Protein AF-A0AAV1Z9W4-F1 (afdb_monomer)

Foldseek 3Di:
DVVVVVVVVVVVVVVVVVVVCVVVVLVVQWFWKDWPDFWDQEAEEALQAWDKTATAIQTVVGWDKWKAFPVRHTDDDDPQAWDQDPRNITTGHRDALLPDDCSRQQGWMWMWTDDPVGIDIGHIHGGHYPHLVVCCVPPLVVDPDPVVSVVVSCVRNVHADDPVRLVVVLLPLADDPPDALLNSLVVNLVSQVNHPDDDQQVRSLCSSLVRHPPVVVSCQQVVDPDRHSVVSNVSSVVVRVVVVVVVVVVVPDDDPDD

InterPro domains:
  IPR003598 Immunoglobulin subtype 2 [SM00408] (48-118)
  IPR007110 Immunoglobulin-like domain [PS50835] (33-126)
  IPR013783 Immunoglobulin-like fold [G3DSA:2.60.40.10] (30-130)
  IPR036179 Immunoglobulin-like domain superfamily [SSF48726] (33-128)

pLDDT: mean 85.65, std 13.23, range [35.06, 98.06]

Solvent-accessible surface area (backbone atoms only — not comparable to full-atom values): 14588 Å² total; per-residue (Å²): 122,70,72,61,56,53,52,52,52,54,50,51,52,52,50,49,51,52,50,51,50,52,53,55,60,57,61,76,61,59,35,52,41,42,74,76,37,71,58,64,56,65,44,75,36,42,31,83,70,22,50,70,47,54,33,39,51,46,34,33,59,70,34,49,62,47,49,26,38,80,85,72,46,70,66,74,71,40,90,77,46,34,39,75,45,98,75,34,22,45,33,34,44,44,52,57,65,80,70,66,40,56,91,72,42,52,37,45,34,29,49,34,30,35,36,94,73,35,72,44,71,52,69,64,23,42,35,35,55,39,50,69,63,47,42,37,73,73,54,47,69,75,47,91,46,70,66,63,34,49,52,50,52,49,64,62,64,52,77,71,42,50,69,68,59,43,53,51,52,55,72,69,64,50,71,52,99,88,57,50,56,43,62,39,50,55,57,48,50,64,51,57,77,45,43,81,57,91,71,54,58,66,58,49,51,48,57,57,46,70,51,38,80,55,60,76,57,31,51,68,54,67,76,49,93,63,75,47,70,66,58,47,40,58,52,28,47,56,50,46,52,52,53,50,54,54,53,53,52,64,72,71,53,80,79,81,86,124

Sequence (258 aa):
MYRLVFKSKKFLVQQMYRLVFKAFSHDMLLRGPKFTLEPPPKVQFSNSSGTAIPCAADGRPTPVITWMKNEGQVIQDILGLRHVRHDGSLVFSPFSPDEYRADIHATTYRCIATNSVGAIASRDVNVRARSAQNWQLTTGKNFNDWITWKNALASRFKRRITMQEFLVHQSERKLRHKETLVDYIYAKDALLEKAPFTIPQPDRISMIIGDITEEKWQIALATQNTNTVEELIDRATALDAIRSAKQEHKKHSPKSQN

Mean predicted aligned error: 14.35 Å

Organism: NCBI:txid280406

Radius of gyration: 34.58 Å; Cα contacts (8 Å, |Δi|>4): 340; chains: 1; bounding box: 78×38×115 Å

Secondary structure (DSSP, 8-state):
-HHHHHHHHHHHHHHHHHHHHHHHHHHTT-EEEEEEEPPPSEEEEBTTTBEEE--EEEEESPPEEEEEETTSPBPPPBTTTEEE-TTS-EEE----GGG--HHHHEEEEEEEEE-SS-EEEPPPEEEEE-HHHHHHHHTGGG--SHHHHHHHHHHHH--PPPHHHHHHHHHH-PPPTT--HHHHHHHHHHHHTT-SSPPPHHHHHHHHHHT---HHHHHHHHTS---SHHHHHHHHHHHHHHHHHHHHHHHHS-----

Structure (mmCIF, N/CA/C/O backbone):
data_AF-A0AAV1Z9W4-F1
#
_entry.id   AF-A0AAV1Z9W4-F1
#
loop_
_atom_site.group_PDB
_atom_site.id
_atom_site.type_symbol
_atom_site.label_atom_id
_atom_site.label_alt_id
_atom_site.label_comp_id
_atom_site.label_asym_id
_atom_site.label_entity_id
_atom_site.label_seq_id
_atom_site.pdbx_PDB_ins_code
_atom_site.Cartn_x
_atom_site.Cartn_y
_atom_site.Cartn_z
_atom_site.occupancy
_atom_site.B_iso_or_equiv
_atom_site.auth_seq_id
_atom_site.auth_comp_id
_atom_site.auth_asym_id
_atom_site.auth_atom_id
_atom_site.pdbx_PDB_model_num
ATOM 1 N N . MET A 1 1 ? 7.294 2.056 -83.837 1.00 49.09 1 MET A N 1
ATOM 2 C CA . MET A 1 1 ? 6.612 1.854 -82.533 1.00 49.09 1 MET A CA 1
ATOM 3 C C . MET A 1 1 ? 7.349 0.923 -81.553 1.00 49.09 1 MET A C 1
ATOM 5 O O . MET A 1 1 ? 7.274 1.166 -80.358 1.00 49.09 1 MET A O 1
ATOM 9 N N . TYR A 1 2 ? 8.140 -0.068 -81.989 1.00 35.06 2 TYR A N 1
ATOM 10 C CA . TYR A 1 2 ? 8.791 -1.045 -81.087 1.00 35.06 2 TYR A CA 1
ATOM 11 C C . TYR A 1 2 ? 9.909 -0.506 -80.157 1.00 35.06 2 TYR A C 1
ATOM 13 O O . TYR A 1 2 ? 10.093 -1.014 -79.052 1.00 35.06 2 TYR A O 1
ATOM 21 N N . ARG A 1 3 ? 10.634 0.557 -80.546 1.00 43.00 3 ARG A N 1
ATOM 22 C CA . ARG A 1 3 ? 11.729 1.151 -79.737 1.00 43.00 3 ARG A CA 1
ATOM 23 C C . ARG A 1 3 ? 11.263 1.826 -78.434 1.00 43.00 3 ARG A C 1
ATOM 25 O O . ARG A 1 3 ? 12.011 1.827 -77.459 1.00 43.00 3 ARG A O 1
ATOM 32 N N . LEU A 1 4 ? 10.050 2.385 -78.406 1.00 43.50 4 LEU A N 1
ATOM 33 C CA . LEU A 1 4 ? 9.473 3.039 -77.219 1.00 43.50 4 LEU A CA 1
ATOM 34 C C . LEU A 1 4 ? 9.016 2.009 -76.173 1.00 43.50 4 LEU A C 1
ATOM 36 O O . LEU A 1 4 ? 9.295 2.169 -74.986 1.00 43.50 4 LEU A O 1
ATOM 40 N N . VAL A 1 5 ? 8.428 0.897 -76.625 1.00 49.72 5 VAL A N 1
ATOM 41 C CA . VAL A 1 5 ? 7.985 -0.212 -75.762 1.00 49.72 5 VAL A CA 1
ATOM 42 C C . VAL A 1 5 ? 9.174 -0.905 -75.079 1.00 49.72 5 VAL A C 1
ATOM 44 O O . VAL A 1 5 ? 9.114 -1.206 -73.889 1.00 49.72 5 VAL A O 1
ATOM 47 N N . PHE A 1 6 ? 10.299 -1.094 -75.781 1.00 45.28 6 PHE A N 1
ATOM 48 C CA . PHE A 1 6 ? 11.512 -1.692 -75.199 1.00 45.28 6 PHE A CA 1
ATOM 49 C C . PHE A 1 6 ? 12.210 -0.798 -74.161 1.00 45.28 6 PHE A C 1
ATOM 51 O O . PHE A 1 6 ? 12.696 -1.308 -73.149 1.00 45.28 6 PHE A O 1
ATOM 58 N N . LYS A 1 7 ? 12.249 0.527 -74.374 1.00 54.19 7 LYS A N 1
ATOM 59 C CA . LYS A 1 7 ? 12.778 1.479 -73.378 1.00 54.19 7 LYS A CA 1
ATOM 60 C C . LYS A 1 7 ? 11.909 1.515 -72.116 1.00 54.19 7 LYS A C 1
ATOM 62 O O . LYS A 1 7 ? 12.454 1.505 -71.018 1.00 54.19 7 LYS A O 1
ATOM 67 N N . SER A 1 8 ? 10.583 1.476 -72.273 1.00 57.62 8 SER A N 1
ATOM 68 C CA . SER A 1 8 ? 9.622 1.420 -71.161 1.00 57.62 8 SER A CA 1
ATOM 69 C C . SER A 1 8 ? 9.750 0.127 -70.339 1.00 57.62 8 SER A C 1
ATOM 71 O O . SER A 1 8 ? 9.858 0.193 -69.116 1.00 57.62 8 SER A O 1
ATOM 73 N N . LYS A 1 9 ? 9.867 -1.044 -70.988 1.00 58.78 9 LYS A N 1
ATOM 74 C CA . LYS A 1 9 ? 10.086 -2.326 -70.289 1.00 58.78 9 LYS A CA 1
ATOM 75 C C . LYS A 1 9 ? 11.415 -2.366 -69.524 1.00 58.78 9 LYS A C 1
ATOM 77 O O . LYS A 1 9 ? 11.429 -2.786 -68.372 1.00 58.78 9 LYS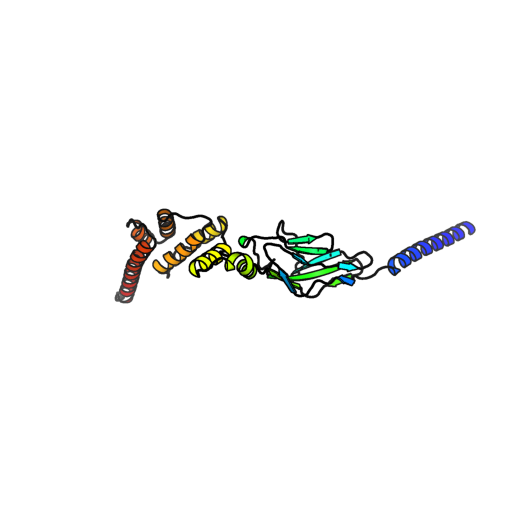 A O 1
ATOM 82 N N . LYS A 1 10 ? 12.522 -1.891 -70.113 1.00 64.62 10 LYS A N 1
ATOM 83 C CA . LYS A 1 10 ? 13.825 -1.808 -69.419 1.00 64.62 10 LYS A CA 1
ATOM 84 C C . LYS A 1 10 ? 13.793 -0.853 -68.219 1.00 64.62 10 LYS A C 1
ATOM 86 O O . LYS A 1 10 ? 14.364 -1.171 -67.181 1.00 64.62 10 LYS A O 1
ATOM 91 N N . PHE A 1 11 ? 13.100 0.279 -68.344 1.00 69.25 11 PHE A N 1
ATOM 92 C CA . PHE A 1 11 ? 12.928 1.247 -67.259 1.00 69.25 11 PHE A CA 1
ATOM 93 C C . PHE A 1 11 ? 12.110 0.674 -66.092 1.00 69.25 11 PHE A C 1
ATOM 95 O O . PHE A 1 11 ? 12.520 0.795 -64.939 1.00 69.25 11 PHE A O 1
ATOM 102 N N . LEU A 1 12 ? 11.004 -0.017 -66.387 1.00 69.12 12 LEU A N 1
ATOM 103 C CA . LEU A 1 12 ? 10.180 -0.689 -65.379 1.00 69.12 12 LEU A CA 1
ATOM 104 C C . LEU A 1 12 ? 10.944 -1.814 -64.672 1.00 69.12 12 LEU A C 1
ATOM 106 O O . LEU A 1 12 ? 10.907 -1.891 -63.450 1.00 69.12 12 LEU A O 1
ATOM 110 N N . VAL A 1 13 ? 11.707 -2.633 -65.405 1.00 72.38 13 VAL A N 1
ATOM 111 C CA . VAL A 1 13 ? 12.563 -3.678 -64.811 1.00 72.38 13 VAL A CA 1
ATOM 112 C C . VAL A 1 13 ? 13.625 -3.069 -63.890 1.00 72.38 13 VAL A C 1
ATOM 114 O O . VAL A 1 13 ? 13.851 -3.580 -62.798 1.00 72.38 13 VAL A O 1
ATOM 117 N N . GLN A 1 14 ? 14.234 -1.943 -64.269 1.00 70.00 14 GLN A N 1
ATOM 118 C CA . GLN A 1 14 ? 15.221 -1.250 -63.437 1.00 70.00 14 GLN A CA 1
ATOM 119 C C . GLN A 1 14 ? 14.600 -0.612 -62.183 1.00 70.00 14 GLN A C 1
ATOM 121 O O . GLN A 1 14 ? 15.219 -0.628 -61.117 1.00 70.00 14 GLN A O 1
ATOM 126 N N . GLN A 1 15 ? 13.379 -0.074 -62.277 1.00 71.50 15 GLN A N 1
ATOM 127 C CA . GLN A 1 15 ? 12.633 0.406 -61.109 1.00 71.50 15 GLN A CA 1
ATOM 128 C C . GLN A 1 15 ? 12.216 -0.741 -60.182 1.00 71.50 15 GLN A C 1
ATOM 130 O O . GLN A 1 15 ? 12.397 -0.626 -58.972 1.00 71.50 15 GLN A O 1
ATOM 135 N N . MET A 1 16 ? 11.751 -1.863 -60.735 1.00 73.69 16 MET A N 1
ATOM 136 C CA . MET A 1 16 ? 11.442 -3.075 -59.974 1.00 73.69 16 MET A CA 1
ATOM 137 C C . MET A 1 16 ? 12.680 -3.604 -59.256 1.00 73.69 16 MET A C 1
ATOM 139 O O . MET A 1 16 ? 12.621 -3.858 -58.061 1.00 73.69 16 MET A O 1
ATOM 143 N N . TYR A 1 17 ? 13.829 -3.674 -59.932 1.00 69.38 17 TYR A N 1
ATOM 144 C CA . TYR A 1 17 ? 15.082 -4.099 -59.308 1.00 69.38 17 TYR A CA 1
ATOM 145 C C . TYR A 1 17 ? 15.510 -3.150 -58.180 1.00 69.38 17 TYR A C 1
ATOM 147 O O . TYR A 1 17 ? 15.952 -3.608 -57.136 1.00 69.38 17 TYR A O 1
ATOM 155 N N . ARG A 1 18 ? 15.321 -1.830 -58.332 1.00 72.38 18 ARG A N 1
ATOM 156 C CA . ARG A 1 18 ? 15.573 -0.845 -57.261 1.00 72.38 18 ARG A CA 1
ATOM 157 C C . ARG A 1 18 ? 14.628 -1.000 -56.069 1.00 72.38 18 ARG A C 1
ATOM 159 O O . ARG A 1 18 ? 15.074 -0.821 -54.940 1.00 72.38 18 ARG A O 1
ATOM 166 N N . LEU A 1 19 ? 13.350 -1.293 -56.303 1.00 67.50 19 LEU A N 1
ATOM 167 C CA . LEU A 1 19 ? 12.356 -1.507 -55.246 1.00 67.50 19 LEU A CA 1
ATOM 168 C C . LEU A 1 19 ? 12.598 -2.824 -54.511 1.00 67.50 19 LEU A C 1
ATOM 170 O O . LEU A 1 19 ? 12.633 -2.830 -53.287 1.00 67.50 19 LEU A O 1
ATOM 174 N N . VAL A 1 20 ? 12.854 -3.904 -55.249 1.00 66.38 20 VAL A N 1
ATOM 175 C CA . VAL A 1 20 ? 13.228 -5.212 -54.704 1.00 66.38 20 VAL A CA 1
ATOM 176 C C . VAL A 1 20 ? 14.541 -5.092 -53.932 1.00 66.38 20 VAL A C 1
ATOM 178 O O . VAL A 1 20 ? 14.586 -5.467 -52.772 1.00 66.38 20 VAL A O 1
ATOM 181 N N . PHE A 1 21 ? 15.581 -4.460 -54.485 1.00 62.81 21 PHE A N 1
ATOM 182 C CA . PHE A 1 21 ? 16.841 -4.251 -53.765 1.00 62.81 21 PHE A CA 1
ATOM 183 C C . PHE A 1 21 ? 16.648 -3.383 -52.514 1.00 62.81 21 PHE A C 1
ATOM 185 O O . PHE A 1 21 ? 17.188 -3.724 -51.471 1.00 62.81 21 PHE A O 1
ATOM 192 N N . LYS A 1 22 ? 15.831 -2.317 -52.554 1.00 61.28 22 LYS A N 1
ATOM 193 C CA . LYS A 1 22 ? 15.477 -1.525 -51.357 1.00 61.28 22 LYS A CA 1
ATOM 194 C C . LYS A 1 22 ? 14.720 -2.344 -50.304 1.00 61.28 22 LYS A C 1
ATOM 196 O O . LYS A 1 22 ? 15.029 -2.195 -49.125 1.00 61.28 22 LYS A O 1
ATOM 201 N N . ALA A 1 23 ? 13.774 -3.190 -50.714 1.00 60.88 23 ALA A N 1
ATOM 202 C CA . ALA A 1 23 ? 13.009 -4.067 -49.827 1.00 60.88 23 ALA A CA 1
ATOM 203 C C . ALA A 1 23 ? 13.901 -5.143 -49.183 1.00 60.88 23 ALA A C 1
ATOM 205 O O . ALA A 1 23 ? 13.911 -5.280 -47.965 1.00 60.88 23 ALA A O 1
ATOM 206 N N . PHE A 1 24 ? 14.746 -5.809 -49.975 1.00 56.69 24 PHE A N 1
ATOM 207 C CA . PHE A 1 24 ? 15.722 -6.794 -49.496 1.00 56.69 24 PHE A CA 1
ATOM 208 C C . PHE A 1 24 ? 16.823 -6.163 -48.622 1.00 56.69 24 PHE A C 1
ATOM 210 O O . PHE A 1 24 ? 17.282 -6.786 -47.669 1.00 56.69 24 PHE A O 1
ATOM 217 N N . SER A 1 25 ? 17.221 -4.912 -48.885 1.00 56.75 25 SER A N 1
ATOM 218 C CA . SER A 1 25 ? 18.198 -4.186 -48.052 1.00 56.75 25 SER A CA 1
ATOM 219 C C . SER A 1 25 ? 17.650 -3.823 -46.669 1.00 56.75 25 SER A C 1
ATOM 221 O O . SER A 1 25 ? 18.416 -3.765 -45.711 1.00 56.75 25 SER A O 1
ATOM 223 N N . HIS A 1 26 ? 16.346 -3.534 -46.565 1.00 55.62 26 HIS A N 1
ATOM 224 C CA . HIS A 1 26 ? 15.690 -3.207 -45.294 1.00 55.62 26 HIS A CA 1
ATOM 225 C C . HIS A 1 26 ? 15.483 -4.449 -44.416 1.00 55.62 26 HIS A C 1
ATOM 227 O O . HIS A 1 26 ? 15.712 -4.374 -43.211 1.00 55.62 26 HIS A O 1
ATOM 233 N N . ASP A 1 27 ? 15.115 -5.586 -45.012 1.00 57.06 27 ASP A N 1
ATOM 234 C CA . ASP A 1 27 ? 14.848 -6.836 -44.283 1.00 57.06 27 ASP A CA 1
ATOM 235 C C . ASP A 1 27 ? 16.127 -7.495 -43.729 1.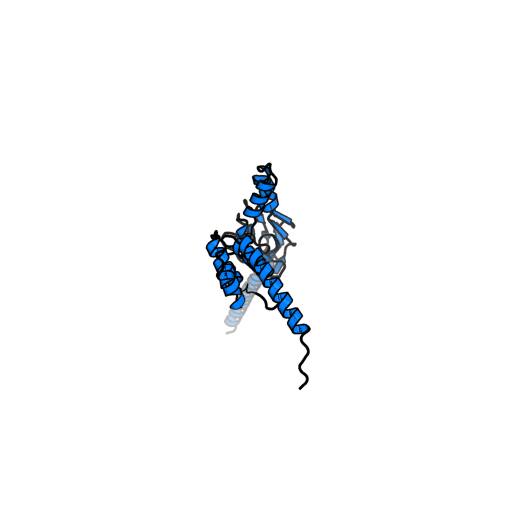00 57.06 27 ASP A C 1
ATOM 237 O O . ASP A 1 27 ? 16.125 -8.085 -42.651 1.00 57.06 27 ASP A O 1
ATOM 241 N N . MET A 1 28 ? 17.267 -7.331 -44.409 1.00 58.69 28 MET A N 1
ATOM 242 C CA . MET A 1 28 ? 18.542 -7.972 -44.047 1.00 58.69 28 MET A CA 1
ATOM 243 C C . MET A 1 28 ? 19.243 -7.363 -42.808 1.00 58.69 28 MET A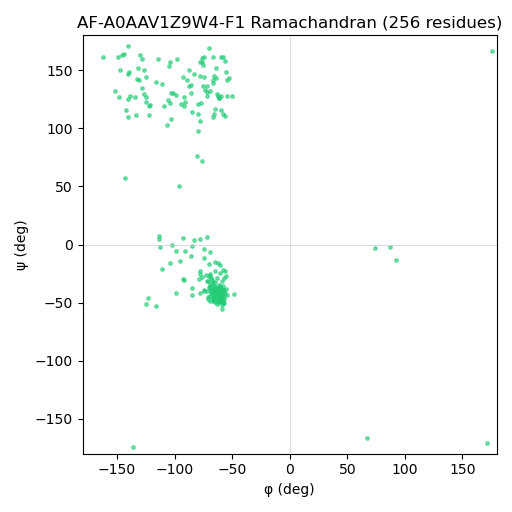 C 1
ATOM 245 O O . MET A 1 28 ? 20.269 -7.874 -42.359 1.00 58.69 28 MET A O 1
ATOM 249 N N . LEU A 1 29 ? 18.702 -6.285 -42.224 1.00 79.75 29 LEU A N 1
ATOM 250 C CA . LEU A 1 29 ? 19.246 -5.600 -41.036 1.00 79.75 29 LEU A CA 1
ATOM 251 C C . LEU A 1 29 ? 18.362 -5.717 -39.786 1.00 79.75 29 LEU A C 1
ATOM 253 O O . LEU A 1 29 ? 18.742 -5.206 -38.724 1.00 79.75 29 LEU A O 1
ATOM 257 N N . LEU A 1 30 ? 17.205 -6.368 -39.901 1.00 90.94 30 LEU A N 1
ATOM 258 C CA . LEU A 1 30 ? 16.276 -6.558 -38.798 1.00 90.94 30 LEU A CA 1
ATOM 259 C C . LEU A 1 30 ? 16.827 -7.576 -37.796 1.00 90.94 30 LEU A C 1
ATOM 261 O O . LEU A 1 30 ? 17.283 -8.660 -38.153 1.00 90.94 30 LEU A O 1
ATOM 265 N N . ARG A 1 31 ? 16.803 -7.216 -36.513 1.00 94.62 31 ARG A N 1
ATOM 266 C CA . ARG A 1 31 ? 17.254 -8.080 -35.415 1.00 94.62 31 ARG A CA 1
ATOM 267 C C . ARG A 1 31 ? 16.227 -8.034 -34.301 1.00 94.62 31 ARG A C 1
ATOM 269 O O . ARG A 1 31 ? 15.889 -6.944 -33.834 1.00 94.62 31 ARG A O 1
ATOM 276 N N . GLY A 1 32 ? 15.766 -9.207 -33.871 1.00 95.75 32 GLY A N 1
ATOM 277 C CA . GLY A 1 32 ? 14.905 -9.347 -32.700 1.00 95.75 32 GLY A CA 1
ATOM 278 C C . GLY A 1 32 ? 15.545 -8.753 -31.443 1.00 95.75 32 GLY A C 1
ATOM 279 O O . GLY A 1 32 ? 16.770 -8.591 -31.395 1.00 95.75 32 GLY A O 1
ATOM 280 N N . PRO A 1 33 ? 14.731 -8.400 -30.440 1.00 97.75 33 PRO A N 1
ATOM 281 C CA . PRO A 1 33 ? 15.246 -7.857 -29.199 1.00 97.75 33 PRO A CA 1
ATOM 282 C C . PRO A 1 33 ? 16.111 -8.905 -28.491 1.00 97.75 33 PRO A C 1
ATOM 284 O O . PRO A 1 33 ? 15.804 -10.098 -28.497 1.00 97.75 33 PRO A O 1
ATOM 287 N N . LYS A 1 34 ? 17.189 -8.451 -27.859 1.00 97.62 34 LYS A N 1
ATOM 288 C CA . LYS A 1 34 ? 18.057 -9.247 -26.989 1.00 97.62 34 LYS A CA 1
ATOM 289 C C . LYS A 1 34 ? 18.430 -8.409 -25.777 1.00 97.62 34 LYS A C 1
ATOM 291 O O . LYS A 1 34 ? 18.935 -7.302 -25.943 1.00 97.62 34 LYS A O 1
ATOM 296 N N . PHE A 1 35 ? 18.228 -8.930 -24.569 1.00 97.94 35 PHE A N 1
ATOM 297 C CA . PHE A 1 35 ? 18.632 -8.213 -23.360 1.00 97.94 35 PHE A CA 1
ATOM 298 C C . PHE A 1 35 ? 20.146 -7.981 -23.350 1.00 97.94 35 PHE A C 1
ATOM 300 O O . PHE A 1 35 ? 20.935 -8.916 -23.497 1.00 97.94 35 PHE A O 1
ATOM 307 N N . THR A 1 36 ? 20.536 -6.722 -23.178 1.00 97.44 36 THR A N 1
ATOM 308 C CA . THR A 1 36 ? 21.909 -6.311 -22.864 1.00 97.44 36 THR A CA 1
ATOM 309 C C . THR A 1 36 ? 22.097 -6.198 -21.357 1.00 97.44 36 THR A C 1
ATOM 311 O O . THR A 1 36 ? 23.185 -6.466 -20.854 1.00 97.44 36 THR A O 1
ATOM 314 N N . LEU A 1 37 ? 21.022 -5.866 -20.637 1.00 97.25 37 LEU A N 1
ATOM 315 C CA . LEU A 1 37 ? 20.961 -5.862 -19.185 1.00 97.25 37 LEU A CA 1
ATOM 316 C C . LEU A 1 37 ? 19.602 -6.395 -18.736 1.00 97.25 37 LEU A C 1
ATOM 318 O O . LEU A 1 37 ? 18.574 -5.745 -18.920 1.00 97.25 37 LEU A O 1
ATOM 322 N N . GLU A 1 38 ? 19.608 -7.588 -18.152 1.00 96.12 38 GLU A N 1
ATOM 323 C CA . GLU A 1 38 ? 18.421 -8.180 -17.543 1.00 96.12 38 GLU A CA 1
ATOM 324 C C . GLU A 1 38 ? 18.326 -7.754 -16.066 1.00 96.12 38 GLU A C 1
ATOM 326 O O . GLU A 1 38 ? 19.358 -7.688 -15.386 1.00 96.12 38 GLU A O 1
ATOM 331 N N . PRO A 1 39 ? 17.121 -7.471 -15.540 1.00 97.62 39 PRO A N 1
ATOM 332 C CA . PRO A 1 39 ? 16.965 -7.127 -14.135 1.00 97.62 39 PRO A CA 1
ATOM 333 C C . PRO A 1 39 ? 17.346 -8.285 -13.192 1.00 97.62 39 PRO A C 1
ATOM 335 O O . PRO A 1 39 ? 17.191 -9.461 -13.536 1.00 97.62 39 PRO A O 1
ATOM 338 N N . PRO A 1 40 ? 17.806 -7.979 -11.965 1.00 96.38 40 PRO A N 1
ATOM 339 C CA . PRO A 1 40 ? 18.078 -8.995 -10.954 1.00 96.38 40 PRO A CA 1
ATOM 340 C C . PRO A 1 40 ? 16.782 -9.696 -10.509 1.00 96.38 40 PRO A C 1
ATOM 342 O O . PRO A 1 40 ? 15.753 -9.041 -10.362 1.00 96.38 40 PRO A O 1
ATOM 345 N N . PRO A 1 41 ? 16.813 -11.002 -10.192 1.00 93.94 41 PRO A N 1
ATOM 346 C CA . PRO A 1 41 ? 15.607 -11.778 -9.873 1.00 93.94 41 PRO A CA 1
ATOM 347 C C . PRO A 1 41 ? 14.962 -11.407 -8.529 1.00 93.94 41 PRO A C 1
ATOM 349 O O . PRO A 1 41 ? 13.817 -11.762 -8.253 1.00 93.94 41 PRO A O 1
ATOM 352 N N . LYS A 1 42 ? 15.693 -10.712 -7.654 1.00 94.56 42 LYS A N 1
ATOM 353 C CA . LYS A 1 42 ? 15.209 -10.278 -6.344 1.00 94.56 42 LYS A CA 1
ATOM 354 C C . LYS A 1 42 ? 15.714 -8.877 -6.048 1.00 94.56 42 LYS A C 1
ATOM 356 O O . LYS A 1 42 ? 16.920 -8.648 -6.031 1.00 94.56 42 LYS A O 1
ATOM 361 N N . VAL A 1 43 ? 14.792 -7.970 -5.754 1.00 94.75 43 VAL A N 1
ATOM 362 C CA . VAL A 1 43 ? 15.085 -6.577 -5.413 1.00 94.75 43 VAL A CA 1
ATOM 363 C C . VAL A 1 43 ? 14.455 -6.255 -4.074 1.00 94.75 43 VAL A C 1
ATOM 365 O O . VAL A 1 43 ? 13.248 -6.394 -3.881 1.00 94.75 43 VAL A O 1
ATOM 368 N N . GLN A 1 44 ? 15.281 -5.813 -3.132 1.00 91.00 44 GLN A N 1
ATOM 369 C CA . GLN A 1 44 ? 14.824 -5.371 -1.824 1.00 91.00 44 GLN A CA 1
ATOM 370 C C . GLN A 1 44 ? 15.353 -3.978 -1.548 1.00 91.00 44 GLN A C 1
ATOM 372 O O . GLN A 1 44 ? 16.542 -3.729 -1.716 1.00 91.00 44 GLN A O 1
ATOM 377 N N . PHE A 1 45 ? 14.465 -3.075 -1.146 1.00 90.31 45 PHE A N 1
ATOM 378 C CA . PHE A 1 45 ? 14.798 -1.658 -1.063 1.00 90.31 45 PHE A CA 1
ATOM 379 C C . PHE A 1 45 ? 14.128 -0.969 0.120 1.00 90.31 45 PHE A C 1
ATOM 381 O O . PHE A 1 45 ? 13.195 -1.505 0.724 1.00 90.31 45 PHE A O 1
ATOM 388 N N . SER A 1 46 ? 14.626 0.216 0.469 1.00 85.81 46 SER A N 1
ATOM 389 C CA . SER A 1 46 ? 14.036 1.042 1.517 1.00 85.81 46 SER A CA 1
ATOM 390 C C . SER A 1 46 ? 12.916 1.907 0.982 1.00 85.81 46 SER A C 1
ATOM 392 O O . SER A 1 46 ? 13.085 2.571 -0.035 1.00 85.81 46 SER A O 1
ATOM 394 N N . ASN A 1 47 ? 11.818 2.003 1.728 1.00 84.69 47 ASN A N 1
ATOM 395 C CA . ASN A 1 47 ? 10.774 2.971 1.417 1.00 84.69 47 ASN A CA 1
ATOM 396 C C . ASN A 1 47 ? 11.260 4.421 1.557 1.00 84.69 47 ASN A C 1
ATOM 398 O O . ASN A 1 47 ? 10.700 5.299 0.926 1.00 84.69 47 ASN A O 1
ATOM 402 N N . SER A 1 48 ? 12.312 4.689 2.337 1.00 82.50 48 SER A N 1
ATOM 403 C CA . SER A 1 48 ? 12.880 6.039 2.465 1.00 82.50 48 SER A CA 1
ATOM 404 C C . SER A 1 48 ? 13.759 6.469 1.287 1.00 82.50 48 SER A C 1
ATOM 406 O O . SER A 1 48 ? 13.915 7.663 1.067 1.00 82.50 48 SER A O 1
ATOM 408 N N . SER A 1 49 ? 14.356 5.524 0.554 1.00 86.19 49 SER A N 1
ATOM 409 C CA . SER A 1 49 ? 15.290 5.821 -0.544 1.00 86.19 49 SER A CA 1
ATOM 410 C C . SER A 1 49 ? 14.736 5.475 -1.922 1.00 86.19 49 SER A C 1
ATOM 412 O O . SER A 1 49 ? 15.244 5.975 -2.919 1.00 86.19 49 SER A O 1
ATOM 414 N N . GLY A 1 50 ? 13.733 4.597 -1.996 1.00 91.56 50 GLY A N 1
ATOM 415 C CA . GLY A 1 50 ? 13.301 4.031 -3.267 1.00 91.56 50 GLY A CA 1
ATOM 416 C C . GLY A 1 50 ? 14.360 3.111 -3.885 1.00 91.56 50 GLY A C 1
ATOM 417 O O . GLY A 1 50 ? 15.308 2.679 -3.214 1.00 91.56 50 GLY A O 1
ATOM 418 N N . THR A 1 51 ? 14.176 2.777 -5.162 1.00 95.56 51 THR A N 1
ATOM 419 C CA . THR A 1 51 ? 15.136 2.016 -5.977 1.00 95.56 51 THR A CA 1
ATOM 420 C C . THR A 1 51 ? 14.846 2.168 -7.472 1.00 95.56 51 THR A C 1
ATOM 422 O O . THR A 1 51 ? 13.737 2.527 -7.856 1.00 95.56 51 THR A O 1
ATOM 425 N N . ALA A 1 52 ? 15.825 1.857 -8.322 1.00 97.56 52 ALA A N 1
ATOM 426 C CA . ALA A 1 52 ? 15.650 1.739 -9.765 1.00 97.56 52 ALA A CA 1
ATOM 427 C C . ALA A 1 52 ? 16.139 0.361 -10.219 1.00 97.56 52 ALA A C 1
ATOM 429 O O . ALA A 1 52 ? 17.264 -0.036 -9.915 1.00 97.56 52 ALA A O 1
ATOM 430 N N . ILE A 1 53 ? 15.285 -0.365 -10.935 1.00 98.00 53 ILE A N 1
ATOM 431 C CA . ILE A 1 53 ? 15.568 -1.703 -11.448 1.00 98.00 53 ILE A CA 1
ATOM 432 C C . ILE A 1 53 ? 15.879 -1.568 -12.938 1.00 98.00 53 ILE A C 1
ATOM 434 O O . ILE A 1 53 ? 14.963 -1.285 -13.714 1.00 98.00 53 ILE A O 1
ATOM 438 N N . PRO A 1 54 ? 17.141 -1.736 -13.356 1.00 97.81 54 PRO A N 1
ATOM 439 C CA . PRO A 1 54 ? 17.515 -1.509 -14.739 1.00 97.81 54 PRO A CA 1
ATOM 440 C C . PRO A 1 54 ? 17.035 -2.645 -15.644 1.00 97.81 54 PRO A C 1
ATOM 442 O O . PRO A 1 54 ? 17.052 -3.815 -15.257 1.00 97.81 54 PRO A O 1
ATOM 445 N N . CYS A 1 55 ? 16.642 -2.293 -16.865 1.00 97.69 55 CYS A N 1
ATOM 446 C CA . CYS A 1 55 ? 16.405 -3.244 -17.941 1.00 97.69 55 CYS A CA 1
ATOM 447 C C . CYS A 1 55 ? 16.732 -2.592 -19.283 1.00 97.69 55 CYS A C 1
ATOM 449 O O . CYS A 1 55 ? 16.210 -1.524 -19.591 1.00 97.69 55 CYS A O 1
ATOM 451 N N . ALA A 1 56 ? 17.576 -3.243 -20.081 1.00 97.88 56 ALA A N 1
ATOM 452 C CA . ALA A 1 56 ? 17.960 -2.759 -21.401 1.00 97.88 56 ALA A CA 1
ATOM 453 C C . ALA A 1 56 ? 18.049 -3.910 -22.407 1.00 97.88 56 ALA A C 1
ATOM 455 O O . ALA A 1 56 ? 18.435 -5.035 -22.073 1.00 97.88 56 ALA A O 1
ATOM 456 N N . ALA A 1 57 ? 17.714 -3.613 -23.660 1.00 97.88 57 ALA A N 1
ATOM 457 C CA . ALA A 1 57 ? 17.794 -4.551 -24.768 1.00 97.88 57 ALA A CA 1
ATOM 458 C C . ALA A 1 57 ? 18.325 -3.866 -26.031 1.00 97.88 57 ALA A C 1
ATOM 460 O O . ALA A 1 57 ? 18.076 -2.685 -26.257 1.00 97.88 57 ALA A O 1
ATOM 461 N N . ASP A 1 58 ? 19.033 -4.629 -26.861 1.00 97.31 58 ASP A N 1
ATOM 462 C CA . ASP A 1 58 ? 19.448 -4.236 -28.208 1.00 97.31 58 ASP A CA 1
ATOM 463 C C . ASP A 1 58 ? 18.584 -4.951 -29.252 1.00 97.31 58 ASP A C 1
ATOM 465 O O . ASP A 1 58 ? 18.046 -6.031 -29.011 1.00 97.31 58 ASP A O 1
ATOM 469 N N . GLY A 1 59 ? 18.445 -4.344 -30.423 1.00 95.62 59 GLY A N 1
ATOM 470 C CA . GLY A 1 59 ? 17.630 -4.843 -31.523 1.00 95.62 59 GLY A CA 1
ATOM 471 C C . GLY A 1 59 ? 17.614 -3.840 -32.667 1.00 95.62 59 GLY A C 1
ATOM 472 O O . GLY A 1 59 ? 18.060 -2.702 -32.526 1.00 95.62 59 GLY A O 1
ATOM 473 N N . ARG A 1 60 ? 17.140 -4.262 -33.838 1.00 95.75 60 ARG A N 1
ATOM 474 C CA . ARG A 1 60 ? 16.945 -3.364 -34.983 1.00 95.75 60 ARG A CA 1
ATOM 475 C C . ARG A 1 60 ? 15.565 -3.620 -35.585 1.00 95.75 60 ARG A C 1
ATOM 477 O O . ARG A 1 60 ? 15.385 -4.699 -36.146 1.00 95.75 60 ARG A O 1
ATOM 484 N N . PRO A 1 61 ? 14.614 -2.672 -35.476 1.00 95.25 61 PRO A N 1
ATOM 485 C CA . PRO A 1 61 ? 14.678 -1.385 -34.761 1.00 95.25 61 PRO A CA 1
ATOM 486 C C . PRO A 1 61 ? 14.939 -1.517 -33.249 1.00 95.25 61 PRO A C 1
ATOM 488 O O . PRO A 1 61 ? 14.739 -2.597 -32.684 1.00 95.25 61 PRO A O 1
ATOM 491 N N . THR A 1 62 ? 15.388 -0.429 -32.610 1.00 95.56 62 THR A N 1
ATOM 492 C CA . THR A 1 62 ? 15.669 -0.384 -31.163 1.00 95.56 62 THR A CA 1
ATOM 493 C C . THR A 1 62 ? 14.438 -0.826 -30.364 1.00 95.56 62 THR A C 1
ATOM 495 O O . THR A 1 62 ? 13.356 -0.279 -30.595 1.00 95.56 62 THR A O 1
ATOM 498 N N . PRO A 1 63 ? 14.565 -1.797 -29.442 1.00 97.69 63 PRO A N 1
ATOM 499 C CA . PRO A 1 63 ? 13.431 -2.274 -28.666 1.00 97.69 63 PRO A CA 1
ATOM 500 C C . PRO A 1 63 ? 12.883 -1.217 -27.709 1.00 97.69 63 PRO A C 1
ATOM 502 O O . PRO A 1 63 ? 13.637 -0.503 -27.050 1.00 97.69 63 PRO A O 1
ATOM 505 N N . VAL A 1 64 ? 11.561 -1.177 -27.582 1.00 97.31 64 VAL A N 1
ATOM 506 C CA . VAL A 1 64 ? 10.865 -0.434 -26.532 1.00 97.31 64 VAL A CA 1
ATOM 507 C C . VAL A 1 64 ? 10.778 -1.317 -25.294 1.00 97.31 64 VAL A C 1
ATOM 509 O O . VAL A 1 64 ? 10.364 -2.478 -25.378 1.00 97.31 64 VAL A O 1
ATOM 512 N N . ILE A 1 65 ? 11.167 -0.759 -24.149 1.00 97.88 65 ILE A N 1
ATOM 513 C CA . ILE A 1 65 ? 11.085 -1.426 -22.853 1.00 97.88 65 ILE A CA 1
ATOM 514 C C . ILE A 1 65 ? 9.754 -1.089 -22.190 1.00 97.88 65 ILE A C 1
ATOM 516 O O . ILE A 1 65 ? 9.399 0.075 -22.020 1.00 97.88 65 ILE A O 1
ATOM 520 N N . THR A 1 66 ? 9.036 -2.127 -21.785 1.00 97.25 66 THR A N 1
ATOM 521 C CA . THR A 1 66 ? 7.827 -2.032 -20.967 1.00 97.25 66 THR A CA 1
ATOM 522 C C . THR A 1 66 ? 7.941 -2.982 -19.786 1.00 97.25 66 THR A C 1
ATOM 524 O O . THR A 1 66 ? 8.774 -3.888 -19.771 1.00 97.25 66 THR A O 1
ATOM 527 N N . TRP A 1 67 ? 7.109 -2.773 -18.774 1.00 97.81 67 TRP A N 1
ATOM 528 C CA . TRP A 1 67 ? 7.083 -3.616 -17.588 1.00 97.81 67 TRP A CA 1
ATOM 529 C C . TRP A 1 67 ? 5.677 -4.150 -17.362 1.00 97.81 67 TRP A C 1
ATOM 531 O O . TRP A 1 67 ? 4.683 -3.462 -17.597 1.00 97.81 67 TRP A O 1
ATOM 541 N N . MET A 1 68 ? 5.595 -5.382 -16.882 1.00 95.88 68 MET A N 1
ATOM 542 C CA . MET A 1 68 ? 4.333 -6.049 -16.587 1.00 95.88 68 MET A CA 1
ATOM 543 C C . MET A 1 68 ? 4.365 -6.686 -15.202 1.00 95.88 68 MET A C 1
ATOM 545 O O . MET A 1 68 ? 5.424 -7.080 -14.708 1.00 95.88 68 MET A O 1
ATOM 549 N N . LYS A 1 69 ? 3.193 -6.801 -14.580 1.00 93.12 69 LYS A N 1
ATOM 550 C CA . LYS A 1 69 ? 2.993 -7.664 -13.412 1.00 93.12 69 LYS A CA 1
ATOM 551 C C . LYS A 1 69 ? 2.907 -9.124 -13.854 1.00 93.12 69 LYS A C 1
ATOM 553 O O . LYS A 1 69 ? 2.595 -9.415 -15.009 1.00 93.12 69 LYS A O 1
ATOM 558 N N . ASN A 1 70 ? 3.122 -10.045 -12.915 1.00 78.38 70 ASN A N 1
ATOM 559 C CA . ASN A 1 70 ? 3.035 -11.486 -13.190 1.00 78.38 70 ASN A CA 1
ATOM 560 C C . ASN A 1 70 ? 1.656 -11.930 -13.733 1.00 78.38 70 ASN A C 1
ATOM 562 O O . ASN A 1 70 ? 1.551 -12.940 -14.414 1.00 78.38 70 ASN A O 1
ATOM 566 N N . GLU A 1 71 ? 0.613 -11.136 -13.483 1.00 73.50 71 GLU A N 1
ATOM 567 C CA . GLU A 1 71 ? -0.769 -11.349 -13.939 1.00 73.50 71 GLU A CA 1
ATOM 568 C C . GLU A 1 71 ? -1.009 -10.980 -15.417 1.00 73.50 71 GLU A C 1
ATOM 570 O O . GLU A 1 71 ? -2.144 -11.006 -15.880 1.00 73.50 71 GLU A O 1
ATOM 575 N N . GLY A 1 72 ? 0.026 -10.596 -16.174 1.00 82.69 72 GLY A N 1
ATOM 576 C CA . GLY A 1 72 ? -0.132 -10.211 -17.583 1.00 82.69 72 GLY A CA 1
ATOM 577 C C . GLY A 1 72 ? -0.362 -8.714 -17.808 1.00 82.69 72 GLY A C 1
ATOM 578 O O . GLY A 1 72 ? -0.246 -8.232 -18.931 1.00 82.69 72 GLY A O 1
ATOM 579 N N . GLN A 1 73 ? -0.666 -7.961 -16.749 1.00 90.38 73 GLN A N 1
ATOM 580 C CA . GLN A 1 73 ? -1.016 -6.546 -16.844 1.00 90.38 73 GLN A CA 1
ATOM 581 C C . GLN A 1 73 ? 0.224 -5.668 -17.065 1.00 90.38 73 GLN A C 1
ATOM 583 O O . GLN A 1 73 ? 1.123 -5.633 -16.218 1.00 90.38 73 GLN A O 1
ATOM 588 N N . VAL A 1 74 ? 0.237 -4.908 -18.165 1.00 92.94 74 VAL A N 1
ATOM 589 C CA . VAL A 1 74 ? 1.218 -3.836 -18.392 1.00 92.94 74 VAL A CA 1
ATOM 590 C C . VAL A 1 74 ? 1.032 -2.765 -17.327 1.00 92.94 74 VAL A C 1
ATOM 592 O O . VAL A 1 74 ? -0.083 -2.308 -17.065 1.00 92.94 74 VAL A O 1
ATOM 595 N N . ILE A 1 75 ? 2.126 -2.385 -16.679 1.00 94.56 75 ILE A N 1
ATOM 596 C CA . ILE A 1 75 ? 2.068 -1.429 -15.583 1.00 94.56 75 ILE A CA 1
ATOM 597 C C . ILE A 1 75 ? 1.926 -0.012 -16.124 1.00 94.56 75 ILE A C 1
ATOM 599 O O . ILE A 1 75 ? 2.508 0.338 -17.147 1.00 94.56 75 ILE A O 1
ATOM 603 N N . GLN A 1 76 ? 1.179 0.808 -15.396 1.00 93.31 76 GLN A N 1
ATOM 604 C CA . GLN A 1 76 ? 1.123 2.246 -15.623 1.00 93.31 76 GLN A CA 1
ATOM 605 C C . GLN A 1 76 ? 1.939 2.982 -14.566 1.00 93.31 76 GLN A C 1
ATOM 607 O O . GLN A 1 76 ? 2.164 2.468 -13.456 1.00 93.31 76 GLN A O 1
ATOM 612 N N . ASP A 1 77 ? 2.355 4.189 -14.927 1.00 94.88 77 ASP A N 1
ATOM 613 C CA . ASP A 1 77 ? 2.993 5.115 -14.010 1.00 94.88 77 ASP A CA 1
ATOM 614 C C . ASP A 1 77 ? 1.992 5.564 -12.943 1.00 94.88 77 ASP A C 1
ATOM 616 O O . ASP A 1 77 ? 0.815 5.814 -13.202 1.00 94.88 77 ASP A O 1
ATOM 620 N N . ILE A 1 78 ? 2.479 5.643 -11.713 1.00 94.31 78 ILE A N 1
ATOM 621 C CA . ILE A 1 78 ? 1.748 6.106 -10.544 1.00 94.31 78 ILE A CA 1
ATOM 622 C C . ILE A 1 78 ? 2.555 7.268 -9.993 1.00 94.31 78 ILE A C 1
ATOM 624 O O . ILE A 1 78 ? 3.676 7.079 -9.506 1.00 94.31 78 ILE A O 1
ATOM 628 N N . LEU A 1 79 ? 1.986 8.469 -10.109 1.00 91.56 79 LEU A N 1
ATOM 629 C CA . LEU A 1 79 ? 2.638 9.714 -9.726 1.00 91.56 79 LEU A CA 1
ATOM 630 C C . LEU A 1 79 ? 3.205 9.614 -8.306 1.00 91.56 79 LEU A C 1
ATOM 632 O O . LEU A 1 79 ? 2.506 9.221 -7.376 1.00 91.56 79 LEU A O 1
ATOM 636 N N . GLY A 1 80 ? 4.488 9.944 -8.162 1.00 89.25 80 GLY A N 1
ATOM 637 C CA . GLY A 1 80 ? 5.176 9.940 -6.872 1.00 89.25 80 GLY A CA 1
ATOM 638 C C . GLY A 1 80 ? 5.515 8.559 -6.303 1.00 89.25 80 GLY A C 1
ATOM 639 O O . GLY A 1 80 ? 6.191 8.518 -5.285 1.00 89.25 80 GLY A O 1
ATOM 640 N N . LEU A 1 81 ? 5.127 7.448 -6.947 1.00 92.38 81 LEU A N 1
ATOM 641 C CA . LEU A 1 81 ? 5.276 6.107 -6.365 1.00 92.38 81 LEU A CA 1
ATOM 642 C C . LEU A 1 81 ? 6.061 5.130 -7.247 1.00 92.38 81 LEU A C 1
ATOM 644 O O . LEU A 1 81 ? 7.013 4.501 -6.784 1.00 92.38 81 LEU A O 1
ATOM 648 N N . ARG A 1 82 ? 5.687 5.002 -8.524 1.00 96.19 82 ARG A N 1
ATOM 649 C CA . ARG A 1 82 ? 6.335 4.077 -9.462 1.00 96.19 82 ARG A CA 1
ATOM 650 C C . ARG A 1 82 ? 6.227 4.592 -10.888 1.00 96.19 82 ARG A C 1
ATOM 652 O O . ARG A 1 82 ? 5.126 4.913 -11.314 1.00 96.19 82 ARG A O 1
ATOM 659 N N . HIS A 1 83 ? 7.320 4.598 -11.639 1.00 96.62 83 HIS A N 1
ATOM 660 C CA . HIS A 1 83 ? 7.293 4.936 -13.063 1.00 96.62 83 HIS A CA 1
ATOM 661 C C . HIS A 1 83 ? 8.378 4.200 -13.852 1.00 96.62 83 HIS A C 1
ATOM 663 O O . HIS A 1 83 ? 9.355 3.721 -13.272 1.00 96.62 83 HIS A O 1
ATOM 669 N N . VAL A 1 84 ? 8.219 4.117 -15.173 1.00 97.25 84 VAL A N 1
ATOM 670 C CA . VAL A 1 84 ? 9.273 3.625 -16.073 1.00 97.25 84 VAL A CA 1
ATOM 671 C C . VAL A 1 84 ? 10.073 4.810 -16.607 1.00 97.25 84 VAL A C 1
ATOM 673 O O . VAL A 1 84 ? 9.538 5.715 -17.239 1.00 97.25 84 VAL A O 1
ATOM 676 N N . ARG A 1 85 ? 11.379 4.821 -16.344 1.00 96.38 85 ARG A N 1
ATOM 677 C CA . ARG A 1 85 ? 12.289 5.865 -16.824 1.00 96.38 85 ARG A CA 1
ATOM 678 C C . ARG A 1 85 ? 12.640 5.639 -18.301 1.00 96.38 85 ARG A C 1
ATOM 680 O O . ARG A 1 85 ? 12.579 4.519 -18.798 1.00 96.38 85 ARG A O 1
ATOM 687 N N . HIS A 1 86 ? 13.050 6.698 -19.004 1.00 94.50 86 HIS A N 1
ATOM 688 C CA . HIS A 1 86 ? 13.380 6.661 -20.440 1.00 94.50 86 HIS A CA 1
ATOM 689 C C . HIS A 1 86 ? 14.462 5.645 -20.840 1.00 94.50 86 HIS A C 1
ATOM 691 O O . HIS A 1 86 ? 14.512 5.231 -21.992 1.00 94.50 86 HIS A O 1
ATOM 697 N N . ASP A 1 87 ? 15.321 5.238 -19.906 1.00 95.50 87 ASP A N 1
ATOM 698 C CA . ASP A 1 87 ? 16.342 4.208 -20.116 1.00 95.50 87 ASP A CA 1
ATOM 699 C C . ASP A 1 87 ? 15.805 2.772 -19.955 1.00 95.50 87 ASP A C 1
ATOM 701 O O . ASP A 1 87 ? 16.582 1.824 -19.996 1.00 95.50 87 ASP A O 1
ATOM 705 N N . GLY A 1 88 ? 14.497 2.608 -19.735 1.00 96.31 88 GLY A N 1
ATOM 706 C CA . GLY A 1 88 ? 13.840 1.321 -19.510 1.00 96.31 88 GLY A CA 1
ATOM 707 C C . GLY A 1 88 ? 13.842 0.857 -18.053 1.00 96.31 88 GLY A C 1
ATOM 708 O O . GLY A 1 88 ? 13.248 -0.179 -17.744 1.00 96.31 88 GLY A O 1
ATOM 709 N N . SER A 1 89 ? 14.462 1.605 -17.134 1.00 97.88 89 SER A N 1
ATOM 710 C CA . SER A 1 89 ? 14.505 1.236 -15.717 1.00 97.88 89 SER A CA 1
ATOM 711 C C . SER A 1 89 ? 13.143 1.414 -15.036 1.00 97.88 89 SER A C 1
ATOM 713 O O . SER A 1 89 ? 12.501 2.454 -15.185 1.00 97.88 89 SER A O 1
ATOM 715 N N . LEU A 1 90 ? 12.728 0.443 -14.219 1.00 98.06 90 LEU A N 1
ATOM 716 C CA . LEU A 1 90 ? 11.556 0.570 -13.348 1.00 98.06 90 LEU A CA 1
ATOM 717 C C . LEU A 1 90 ? 11.945 1.257 -12.039 1.00 98.06 90 LEU A C 1
ATOM 719 O O . LEU A 1 90 ? 12.705 0.705 -11.243 1.00 98.06 90 LEU A O 1
ATOM 723 N N . VAL A 1 91 ? 11.415 2.451 -11.807 1.00 97.94 91 VAL A N 1
ATOM 724 C CA . VAL A 1 91 ? 11.745 3.286 -10.653 1.00 97.94 91 VAL A CA 1
ATOM 725 C C . VAL A 1 91 ? 10.629 3.221 -9.620 1.00 97.94 91 VAL A C 1
ATOM 727 O O . VAL A 1 91 ? 9.461 3.427 -9.941 1.00 97.94 91 VAL A O 1
ATOM 730 N N . PHE A 1 92 ? 11.009 2.977 -8.369 1.00 97.25 92 PHE A N 1
ATOM 731 C CA . PHE A 1 92 ? 10.177 3.140 -7.182 1.00 97.25 92 PHE A CA 1
ATOM 732 C C . PHE A 1 92 ? 10.688 4.343 -6.402 1.00 97.25 92 PHE A C 1
ATOM 734 O O . PHE A 1 92 ? 11.838 4.349 -5.956 1.00 97.25 92 PHE A O 1
ATOM 741 N N . SER A 1 93 ? 9.842 5.351 -6.237 1.00 94.81 93 SER A N 1
ATOM 742 C CA . SER A 1 93 ? 10.168 6.548 -5.462 1.00 94.81 93 SER A CA 1
ATOM 743 C C . SER A 1 93 ? 10.147 6.257 -3.956 1.00 94.81 93 SER A C 1
ATOM 745 O O . SER A 1 93 ? 9.546 5.268 -3.528 1.00 94.81 93 SER A O 1
ATOM 747 N N . PRO A 1 94 ? 10.783 7.100 -3.122 1.00 91.38 94 PRO A N 1
ATOM 748 C CA . PRO A 1 94 ? 10.533 7.102 -1.687 1.00 91.38 94 PRO A CA 1
ATOM 749 C C . PRO A 1 94 ? 9.042 7.265 -1.367 1.00 91.38 94 PRO A C 1
ATOM 751 O O . PRO A 1 94 ? 8.360 8.046 -2.022 1.00 91.38 94 PRO A O 1
ATOM 754 N N . PHE A 1 95 ? 8.552 6.560 -0.349 1.00 87.50 95 PHE A N 1
ATOM 755 C CA . PHE A 1 95 ? 7.142 6.552 0.032 1.00 87.50 95 PHE A CA 1
ATOM 756 C C . PHE A 1 95 ? 6.943 6.385 1.546 1.00 87.50 95 PHE A C 1
ATOM 758 O O . PHE A 1 95 ? 7.734 5.748 2.264 1.00 87.50 95 PHE A O 1
ATOM 765 N N . SER A 1 96 ? 5.855 6.957 2.055 1.00 82.56 96 SER A N 1
ATOM 766 C CA . SER A 1 96 ? 5.427 6.796 3.444 1.00 82.56 96 SER A CA 1
ATOM 767 C C . SER A 1 96 ? 4.775 5.419 3.676 1.00 82.56 96 SER A C 1
ATOM 769 O O . SER A 1 96 ? 4.278 4.800 2.744 1.00 82.56 96 SER A O 1
ATOM 771 N N . PRO A 1 97 ? 4.734 4.881 4.906 1.00 75.00 97 PRO A N 1
ATOM 772 C CA . PRO A 1 97 ? 4.064 3.616 5.196 1.00 75.00 97 PRO A CA 1
ATOM 773 C C . PRO A 1 97 ? 2.587 3.598 4.818 1.00 75.00 97 PRO A C 1
ATOM 775 O O . PRO A 1 97 ? 2.096 2.533 4.470 1.00 75.00 97 PRO A O 1
ATOM 778 N N . ASP A 1 98 ? 1.907 4.746 4.846 1.00 76.06 98 ASP A N 1
ATOM 779 C CA . ASP A 1 98 ? 0.503 4.857 4.438 1.00 76.06 98 ASP A CA 1
ATOM 780 C C . ASP A 1 98 ? 0.331 4.675 2.917 1.00 76.06 98 ASP A C 1
ATOM 782 O O . ASP A 1 98 ? -0.686 4.165 2.457 1.00 76.06 98 ASP A O 1
ATOM 786 N N . GLU A 1 99 ? 1.360 4.997 2.128 1.00 84.31 99 GLU A N 1
ATOM 787 C CA . GLU A 1 99 ? 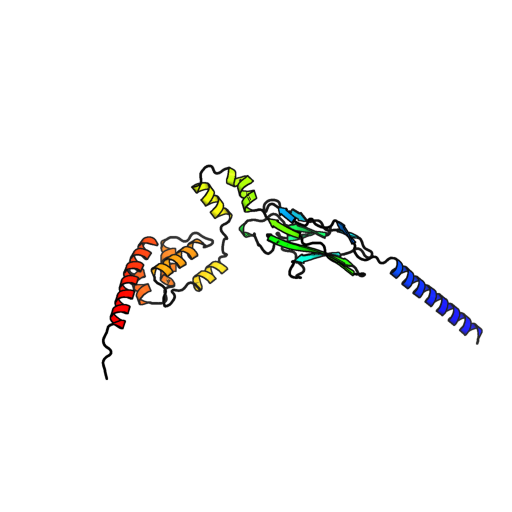1.410 4.750 0.681 1.00 84.31 99 GLU A CA 1
ATOM 788 C C . GLU A 1 99 ? 1.890 3.328 0.345 1.00 84.31 99 GLU A C 1
ATOM 790 O O . GLU A 1 99 ? 1.974 2.945 -0.828 1.00 84.31 99 GLU A O 1
ATOM 795 N N . TYR A 1 100 ? 2.219 2.508 1.355 1.00 85.31 100 TYR A N 1
ATOM 796 C CA . TYR A 1 100 ? 2.622 1.129 1.121 1.00 85.31 100 TYR A CA 1
ATOM 797 C C . TYR A 1 100 ? 1.468 0.325 0.525 1.00 85.31 100 TYR A C 1
ATOM 799 O O . TYR A 1 100 ? 0.455 0.041 1.160 1.00 85.31 100 TYR A O 1
ATOM 807 N N . ARG A 1 101 ? 1.694 -0.140 -0.697 1.00 86.38 101 ARG A N 1
ATOM 808 C CA . ARG A 1 101 ? 0.778 -0.996 -1.431 1.00 86.38 101 ARG A CA 1
ATOM 809 C C . ARG A 1 101 ? 1.453 -2.304 -1.804 1.00 86.38 101 ARG A C 1
ATOM 811 O O . ARG A 1 101 ? 2.456 -2.293 -2.514 1.00 86.38 101 ARG A O 1
ATOM 818 N N . ALA A 1 102 ? 0.921 -3.435 -1.338 1.00 86.81 102 ALA A N 1
ATOM 819 C CA . ALA A 1 102 ? 1.501 -4.750 -1.625 1.00 86.81 102 ALA A CA 1
ATOM 820 C C . ALA A 1 102 ? 1.537 -5.044 -3.136 1.00 86.81 102 ALA A C 1
ATOM 822 O O . ALA A 1 102 ? 2.526 -5.568 -3.639 1.00 86.81 102 ALA A O 1
ATOM 823 N N . ASP A 1 103 ? 0.524 -4.591 -3.879 1.00 89.25 103 ASP A N 1
ATOM 824 C CA . ASP A 1 103 ? 0.436 -4.723 -5.337 1.00 89.25 103 ASP A CA 1
ATOM 825 C C . ASP A 1 103 ?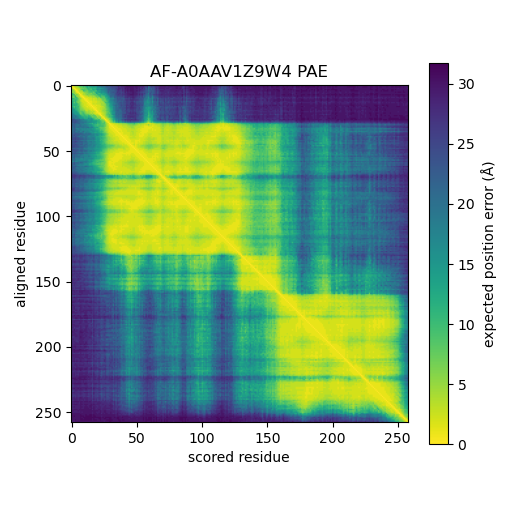 1.458 -3.866 -6.111 1.00 89.25 103 ASP A C 1
ATOM 827 O O . ASP A 1 103 ? 1.546 -3.977 -7.335 1.00 89.25 103 ASP A O 1
ATOM 831 N N . ILE A 1 104 ? 2.219 -3.013 -5.419 1.00 92.38 104 ILE A N 1
ATOM 832 C CA . ILE A 1 104 ? 3.277 -2.168 -5.985 1.00 92.38 104 ILE A CA 1
ATOM 833 C C . ILE A 1 104 ? 4.636 -2.562 -5.402 1.00 92.38 104 ILE A C 1
ATOM 835 O O . ILE A 1 104 ? 5.567 -2.846 -6.152 1.00 92.38 104 ILE A O 1
ATOM 839 N N . HIS A 1 105 ? 4.739 -2.602 -4.074 1.00 92.94 105 HIS A N 1
ATOM 840 C CA . HIS A 1 105 ? 5.987 -2.725 -3.324 1.00 92.94 105 HIS A CA 1
ATOM 841 C C . HIS A 1 105 ? 6.307 -4.146 -2.851 1.00 92.94 105 HIS A C 1
ATOM 843 O O . HIS A 1 105 ? 7.365 -4.343 -2.258 1.00 92.94 105 HIS A O 1
ATOM 849 N N . ALA A 1 106 ? 5.414 -5.118 -3.046 1.00 92.06 106 ALA A N 1
ATOM 850 C CA . ALA A 1 106 ? 5.614 -6.517 -2.668 1.00 92.06 106 ALA A CA 1
ATOM 851 C C . ALA A 1 106 ? 4.995 -7.457 -3.712 1.00 92.06 106 ALA A C 1
ATOM 853 O O . ALA A 1 106 ? 4.127 -8.273 -3.402 1.00 92.06 106 ALA A O 1
ATOM 854 N N . THR A 1 107 ? 5.435 -7.315 -4.960 1.00 94.19 107 THR A N 1
ATOM 855 C CA . THR A 1 107 ? 4.904 -8.058 -6.106 1.00 94.19 107 THR A CA 1
ATOM 856 C C . THR A 1 107 ? 6.021 -8.470 -7.067 1.00 94.19 107 THR A C 1
ATOM 858 O O . THR A 1 107 ? 7.173 -8.050 -6.927 1.00 94.19 107 THR A O 1
ATOM 861 N N . THR A 1 108 ? 5.680 -9.315 -8.037 1.00 96.12 108 THR A N 1
ATOM 862 C CA . THR A 1 108 ? 6.601 -9.784 -9.073 1.00 96.12 108 THR A CA 1
ATOM 863 C C . THR A 1 108 ? 6.365 -9.024 -10.372 1.00 96.12 108 THR A C 1
ATOM 865 O O . THR A 1 108 ? 5.233 -8.940 -10.858 1.00 96.12 108 THR A O 1
ATOM 868 N N . TYR A 1 109 ? 7.453 -8.521 -10.950 1.00 97.06 109 TYR A N 1
ATOM 869 C CA . TYR A 1 109 ? 7.465 -7.834 -12.238 1.00 97.06 109 TYR A CA 1
ATOM 870 C C . TYR A 1 109 ? 8.250 -8.626 -13.287 1.00 97.06 109 TYR A C 1
ATOM 872 O O . TYR A 1 109 ? 9.115 -9.433 -12.948 1.00 97.06 109 TYR A O 1
ATOM 880 N N . ARG A 1 110 ? 7.987 -8.346 -14.564 1.00 97.12 110 ARG A N 1
ATOM 881 C CA . ARG A 1 110 ? 8.835 -8.736 -15.697 1.00 97.12 110 ARG A CA 1
ATOM 882 C C . ARG A 1 110 ? 9.085 -7.539 -16.595 1.00 97.12 110 ARG A C 1
ATOM 884 O O . ARG A 1 110 ? 8.179 -6.737 -16.825 1.00 97.12 110 ARG A O 1
ATOM 891 N N . CYS A 1 111 ? 10.300 -7.452 -17.115 1.00 97.62 111 CYS A N 1
ATOM 892 C CA . CYS A 1 111 ? 10.649 -6.519 -18.170 1.00 97.62 111 CYS A CA 1
ATOM 893 C C . CYS A 1 111 ? 10.369 -7.158 -19.534 1.00 97.62 111 CYS A C 1
ATOM 895 O O . CYS A 1 111 ? 10.720 -8.317 -19.758 1.00 97.62 111 CYS A O 1
ATOM 897 N N . ILE A 1 112 ? 9.767 -6.398 -20.443 1.00 97.38 112 ILE A N 1
ATOM 898 C CA . ILE A 1 112 ? 9.421 -6.821 -21.797 1.00 97.38 112 ILE A CA 1
ATOM 899 C C . ILE A 1 112 ? 10.087 -5.878 -22.789 1.00 97.38 112 ILE A C 1
ATOM 901 O O . ILE A 1 112 ? 9.809 -4.678 -22.800 1.00 97.38 112 ILE A O 1
ATOM 905 N N . ALA A 1 113 ? 10.950 -6.429 -23.639 1.00 98.06 113 ALA A N 1
ATOM 906 C CA . ALA A 1 113 ? 11.585 -5.704 -24.730 1.00 98.06 113 ALA A CA 1
ATOM 907 C C . ALA A 1 113 ? 10.914 -6.087 -26.048 1.00 98.06 113 ALA A C 1
ATOM 909 O O . ALA A 1 113 ? 10.912 -7.264 -26.409 1.00 98.06 113 ALA A O 1
ATOM 910 N N . THR A 1 114 ? 10.364 -5.105 -26.764 1.00 97.88 114 THR A N 1
ATOM 911 C CA . THR A 1 114 ? 9.590 -5.337 -27.995 1.00 97.88 114 THR A CA 1
ATOM 912 C C . THR A 1 114 ? 10.096 -4.475 -29.141 1.00 97.88 114 THR A C 1
ATOM 914 O O . THR A 1 114 ? 10.305 -3.276 -28.974 1.00 97.88 114 THR A O 1
ATOM 917 N N . ASN A 1 115 ? 10.250 -5.063 -30.323 1.00 96.75 115 ASN A N 1
ATOM 918 C CA . ASN A 1 115 ? 10.411 -4.334 -31.579 1.00 96.75 115 ASN A CA 1
ATOM 919 C C . ASN A 1 115 ? 9.556 -4.974 -32.688 1.00 96.75 115 ASN A C 1
ATOM 921 O O . ASN A 1 115 ? 8.784 -5.893 -32.432 1.00 96.75 115 ASN A O 1
ATOM 925 N N . SER A 1 116 ? 9.687 -4.499 -33.930 1.00 96.31 116 SER A N 1
ATOM 926 C CA . SER A 1 116 ? 8.896 -5.001 -35.065 1.00 96.31 116 SER A CA 1
ATOM 927 C C . SER A 1 116 ? 9.172 -6.461 -35.443 1.00 96.31 116 SER A C 1
ATOM 929 O O . SER A 1 116 ? 8.400 -7.039 -36.198 1.00 96.31 116 SER A O 1
ATOM 931 N N . VAL A 1 117 ? 10.271 -7.047 -34.961 1.00 96.00 117 VAL A N 1
ATOM 932 C CA . VAL A 1 117 ? 10.661 -8.437 -35.244 1.00 96.00 117 VAL A CA 1
ATOM 933 C C . VAL A 1 117 ? 10.116 -9.388 -34.180 1.00 96.00 117 VAL A C 1
ATOM 935 O O . VAL A 1 117 ? 9.832 -10.545 -34.477 1.00 96.00 117 VAL A O 1
ATOM 938 N N . GLY A 1 118 ? 9.960 -8.924 -32.938 1.00 96.06 118 GLY A N 1
ATOM 939 C CA . GLY A 1 118 ? 9.392 -9.737 -31.869 1.00 96.06 118 GLY A CA 1
ATOM 940 C C . GLY A 1 118 ? 9.481 -9.102 -30.486 1.00 96.06 118 GLY A C 1
ATOM 941 O O . GLY A 1 118 ? 9.865 -7.942 -30.327 1.00 96.06 118 GLY A O 1
ATOM 942 N N . ALA A 1 119 ? 9.142 -9.902 -29.476 1.00 97.12 119 ALA A N 1
ATOM 943 C CA . ALA A 1 119 ? 9.180 -9.528 -28.069 1.00 97.12 119 ALA A CA 1
ATOM 944 C C . ALA A 1 119 ? 9.868 -10.614 -27.234 1.00 97.12 119 ALA A C 1
ATOM 946 O O . ALA A 1 119 ? 9.681 -11.805 -27.480 1.00 97.12 119 ALA A O 1
ATOM 947 N N . ILE A 1 120 ? 10.640 -10.199 -26.231 1.00 97.25 120 ILE A N 1
ATOM 948 C CA . ILE A 1 120 ? 11.235 -11.088 -25.224 1.00 97.25 120 ILE A CA 1
ATOM 949 C C . ILE A 1 120 ? 10.890 -10.600 -23.819 1.00 97.25 120 ILE A C 1
ATOM 951 O O . ILE A 1 120 ? 10.740 -9.398 -23.589 1.00 97.25 120 ILE A O 1
ATOM 955 N N . ALA A 1 121 ? 10.794 -11.539 -22.879 1.00 96.44 121 ALA A N 1
ATOM 956 C CA . ALA A 1 121 ? 10.504 -11.272 -21.477 1.00 96.44 121 ALA A CA 1
ATOM 957 C C . ALA A 1 121 ? 11.671 -11.685 -20.582 1.00 96.44 121 ALA A C 1
ATOM 959 O O . ALA A 1 121 ? 12.284 -12.730 -20.805 1.00 96.44 121 ALA A O 1
ATOM 960 N N . SER A 1 122 ? 11.973 -10.867 -19.575 1.00 97.06 122 SER A N 1
ATOM 961 C CA . SER A 1 122 ? 12.940 -11.217 -18.539 1.00 97.06 122 SER A CA 1
ATOM 962 C C . SER A 1 122 ? 12.392 -12.311 -17.625 1.00 97.06 122 SER A C 1
ATOM 964 O O . SER A 1 122 ? 11.187 -12.581 -17.582 1.00 97.06 122 SER A O 1
ATOM 966 N N . ARG A 1 123 ? 13.274 -12.866 -16.796 1.00 95.06 123 ARG A N 1
ATOM 967 C CA . ARG A 1 123 ? 12.891 -13.627 -15.602 1.00 95.06 123 ARG A CA 1
ATOM 968 C C . ARG A 1 123 ? 12.041 -12.791 -14.639 1.00 95.06 123 ARG A C 1
ATOM 970 O O . ARG A 1 123 ? 12.045 -11.557 -14.685 1.00 95.06 123 ARG A O 1
ATOM 977 N N . ASP A 1 124 ? 11.343 -13.494 -13.749 1.00 96.12 124 ASP A N 1
ATOM 978 C CA . ASP A 1 124 ? 10.575 -12.908 -12.650 1.00 96.12 124 ASP A CA 1
ATOM 979 C C . ASP A 1 124 ? 11.484 -12.090 -11.727 1.00 96.12 124 ASP A C 1
ATOM 981 O O . ASP A 1 124 ? 12.488 -12.585 -11.211 1.00 96.12 124 ASP A O 1
ATOM 985 N N . VAL A 1 125 ? 11.087 -10.844 -11.478 1.00 97.31 125 VAL A N 1
ATOM 986 C CA . VAL A 1 125 ? 11.741 -9.926 -10.547 1.00 97.31 125 VAL A CA 1
ATOM 987 C C . VAL A 1 125 ? 10.873 -9.801 -9.305 1.00 97.31 125 VAL A C 1
ATOM 989 O O . VAL A 1 125 ? 9.858 -9.102 -9.312 1.00 97.31 125 VAL A O 1
ATOM 992 N N . ASN A 1 126 ? 11.260 -10.470 -8.220 1.00 96.06 126 ASN A N 1
ATOM 993 C CA . ASN A 1 126 ? 10.575 -10.352 -6.936 1.00 96.06 126 ASN A CA 1
ATOM 994 C C . ASN A 1 126 ? 10.984 -9.045 -6.245 1.00 96.06 126 ASN A C 1
ATOM 996 O O . ASN A 1 126 ? 12.104 -8.925 -5.740 1.00 96.06 126 ASN A O 1
ATOM 1000 N N . VAL A 1 127 ? 10.078 -8.069 -6.223 1.00 95.50 127 VAL A N 1
ATOM 1001 C CA . VAL A 1 127 ? 10.307 -6.761 -5.605 1.00 95.50 127 VAL A CA 1
ATOM 1002 C C . VAL A 1 127 ? 9.682 -6.742 -4.219 1.00 95.50 127 VAL A C 1
ATOM 1004 O O . VAL A 1 127 ? 8.502 -7.051 -4.064 1.00 95.50 127 VAL A O 1
ATOM 1007 N N . ARG A 1 128 ? 10.457 -6.353 -3.200 1.00 93.19 128 ARG A N 1
ATOM 1008 C CA . ARG A 1 128 ? 9.951 -6.206 -1.830 1.00 93.19 128 ARG A CA 1
ATOM 1009 C C . ARG A 1 128 ? 10.555 -5.006 -1.106 1.00 93.19 128 ARG A C 1
ATOM 1011 O O . ARG A 1 128 ? 11.744 -5.001 -0.791 1.00 93.19 128 ARG A O 1
ATOM 1018 N N . ALA A 1 129 ? 9.732 -4.025 -0.754 1.00 90.62 129 ALA A N 1
ATOM 1019 C CA . ALA A 1 129 ? 10.148 -2.958 0.147 1.00 90.62 129 ALA A CA 1
ATOM 1020 C C . ALA A 1 129 ? 10.340 -3.497 1.575 1.00 90.62 129 ALA A C 1
ATOM 1022 O O . ALA A 1 129 ? 9.486 -4.198 2.121 1.00 90.62 129 ALA A O 1
ATOM 1023 N N . ARG A 1 130 ? 11.469 -3.162 2.201 1.00 83.44 130 ARG A N 1
ATOM 1024 C CA . ARG A 1 130 ? 11.831 -3.545 3.574 1.00 83.44 130 ARG A CA 1
ATOM 1025 C C . ARG A 1 130 ? 11.486 -2.437 4.577 1.00 83.44 130 ARG A C 1
ATOM 1027 O O . ARG A 1 130 ? 12.316 -2.058 5.395 1.00 83.44 130 ARG A O 1
ATOM 1034 N N . SER A 1 131 ? 10.259 -1.916 4.543 1.00 75.25 131 SER A N 1
ATOM 1035 C CA . SER A 1 131 ? 9.872 -0.745 5.349 1.00 75.25 131 SER A CA 1
ATOM 1036 C C . SER A 1 131 ? 10.023 -0.971 6.862 1.00 75.25 131 SER A C 1
ATOM 1038 O O . SER A 1 131 ? 10.652 -0.163 7.540 1.00 75.25 131 SER A O 1
ATOM 1040 N N . ALA A 1 132 ? 9.512 -2.089 7.397 1.00 77.31 132 ALA A N 1
ATOM 1041 C CA . ALA A 1 132 ? 9.583 -2.390 8.834 1.00 77.31 132 ALA A CA 1
ATOM 1042 C C . ALA A 1 132 ? 11.012 -2.697 9.315 1.00 77.31 132 ALA A C 1
ATOM 1044 O O . ALA A 1 132 ? 11.450 -2.172 10.336 1.00 77.31 132 ALA A O 1
ATOM 1045 N N . GLN A 1 133 ? 11.764 -3.501 8.556 1.00 77.44 133 GLN A N 1
ATOM 1046 C CA . GLN A 1 133 ? 13.151 -3.830 8.893 1.00 77.44 133 GLN A CA 1
ATOM 1047 C C . GLN A 1 133 ? 14.048 -2.588 8.852 1.00 77.44 133 GLN A C 1
ATOM 1049 O O . GLN A 1 133 ? 14.860 -2.389 9.750 1.00 77.44 133 GLN A O 1
ATOM 1054 N N . ASN A 1 134 ? 13.886 -1.728 7.846 1.00 75.38 134 ASN A N 1
ATOM 1055 C CA . ASN A 1 134 ? 14.676 -0.507 7.758 1.00 75.38 134 ASN A CA 1
ATOM 1056 C C . ASN A 1 134 ? 14.304 0.476 8.863 1.00 75.38 134 ASN A C 1
ATOM 1058 O O . ASN A 1 134 ? 15.207 1.009 9.498 1.00 75.38 134 ASN A O 1
ATOM 1062 N N . TRP A 1 135 ? 13.011 0.644 9.168 1.00 81.56 135 TRP A N 1
ATOM 1063 C CA . TRP A 1 135 ? 12.590 1.438 10.323 1.00 81.56 135 TRP A CA 1
ATOM 1064 C C . TRP A 1 135 ? 13.225 0.928 11.618 1.00 81.56 135 TRP A C 1
ATOM 1066 O O . TRP A 1 135 ? 13.712 1.741 12.401 1.00 81.56 135 TRP A O 1
ATOM 1076 N N . GLN A 1 136 ? 13.303 -0.393 11.819 1.00 83.25 136 GLN A N 1
ATOM 1077 C CA . GLN A 1 136 ? 13.982 -0.961 12.984 1.00 83.25 136 GLN A CA 1
ATOM 1078 C C . GLN A 1 136 ? 15.462 -0.555 13.039 1.00 83.25 136 GLN A C 1
ATOM 1080 O O . GLN A 1 136 ? 15.947 -0.144 14.090 1.00 83.25 136 GLN A O 1
ATOM 1085 N N . LEU A 1 137 ? 16.171 -0.631 11.910 1.00 81.69 137 LEU A N 1
ATOM 1086 C CA . LEU A 1 137 ? 17.603 -0.324 11.824 1.00 81.69 137 LEU A CA 1
ATOM 1087 C C . LEU A 1 137 ? 17.925 1.177 11.929 1.00 81.69 137 LEU A C 1
ATOM 1089 O O . LEU A 1 137 ? 19.029 1.538 12.343 1.00 81.69 137 LEU A O 1
ATOM 1093 N N . THR A 1 138 ? 16.998 2.062 11.555 1.00 75.25 138 THR A N 1
ATOM 1094 C CA . THR A 1 138 ? 17.227 3.517 11.563 1.00 75.25 138 THR A CA 1
ATOM 1095 C C . THR A 1 138 ? 16.660 4.207 12.794 1.00 75.25 138 THR A C 1
ATOM 1097 O O . THR A 1 138 ? 17.308 5.090 13.347 1.00 75.25 138 THR A O 1
ATOM 1100 N N . THR A 1 139 ? 15.458 3.817 13.215 1.00 81.38 139 THR A N 1
ATOM 1101 C CA . THR A 1 139 ? 14.648 4.539 14.204 1.00 81.38 139 THR A CA 1
ATOM 1102 C C . THR A 1 139 ? 14.305 3.650 15.392 1.00 81.38 139 THR A C 1
ATOM 1104 O O . THR A 1 139 ? 14.495 4.065 16.530 1.00 81.38 139 THR A O 1
ATOM 1107 N N . GLY A 1 140 ? 13.866 2.412 15.144 1.00 83.56 140 GLY A N 1
ATOM 1108 C CA . GLY A 1 140 ? 13.495 1.452 16.184 1.00 83.56 140 GLY A CA 1
ATOM 1109 C C . GLY A 1 140 ? 14.632 1.164 17.165 1.00 83.56 140 GLY A C 1
ATOM 1110 O O . GLY A 1 140 ? 14.388 1.065 18.360 1.00 83.56 140 GLY A O 1
ATOM 1111 N N . LYS A 1 141 ? 15.884 1.135 16.692 1.00 88.88 141 LYS A N 1
ATOM 1112 C CA . LYS A 1 141 ? 17.078 0.956 17.538 1.00 88.88 141 LYS A CA 1
ATOM 1113 C C . LYS A 1 141 ? 17.286 2.037 18.609 1.00 88.88 141 LYS A C 1
ATOM 1115 O O . LYS A 1 141 ? 18.064 1.813 19.526 1.00 88.88 141 LYS A O 1
ATOM 1120 N N . ASN A 1 142 ? 16.641 3.200 18.478 1.00 92.19 142 ASN A N 1
ATOM 1121 C CA . ASN A 1 142 ? 16.781 4.304 19.431 1.00 92.19 142 ASN A CA 1
ATOM 1122 C C . ASN A 1 142 ? 15.825 4.169 20.628 1.00 92.19 142 ASN A C 1
ATOM 1124 O O . ASN A 1 142 ? 15.953 4.924 21.587 1.00 92.19 142 ASN A O 1
ATOM 1128 N N . PHE A 1 143 ? 14.868 3.238 20.581 1.00 91.88 143 PHE A N 1
ATOM 1129 C CA . PHE A 1 143 ? 13.984 2.950 21.707 1.00 91.88 143 PHE A CA 1
ATOM 1130 C C . PHE A 1 143 ? 14.602 1.843 22.561 1.00 91.88 143 PHE A C 1
ATOM 1132 O O . PHE A 1 143 ? 14.875 0.748 22.073 1.00 91.88 143 PHE A O 1
ATOM 1139 N N . ASN A 1 144 ? 14.820 2.142 23.838 1.00 92.25 144 ASN A N 1
ATOM 1140 C CA . ASN A 1 144 ? 15.393 1.227 24.827 1.00 92.25 144 ASN A CA 1
ATOM 1141 C C . ASN A 1 144 ? 14.330 0.481 25.652 1.00 92.25 144 ASN A C 1
ATOM 1143 O O . ASN A 1 144 ? 14.656 -0.501 26.312 1.00 92.25 144 ASN A O 1
ATOM 1147 N N . ASP A 1 145 ? 13.074 0.925 25.600 1.00 95.75 145 ASP A N 1
ATOM 1148 C CA . ASP A 1 145 ? 11.941 0.324 26.295 1.00 95.75 145 ASP A CA 1
ATOM 1149 C C . ASP A 1 145 ? 10.960 -0.328 25.305 1.00 95.75 145 ASP A C 1
ATOM 1151 O O . ASP A 1 145 ? 10.636 0.221 24.248 1.00 95.75 145 ASP A O 1
ATOM 1155 N N . TRP A 1 146 ? 10.460 -1.513 25.665 1.00 90.25 146 TRP A N 1
ATOM 1156 C CA . TRP A 1 146 ? 9.552 -2.292 24.823 1.00 90.25 146 TRP A CA 1
ATOM 1157 C C . TRP A 1 146 ? 8.222 -1.577 24.575 1.00 90.25 146 TRP A C 1
ATOM 1159 O O . TRP A 1 146 ? 7.694 -1.649 23.465 1.00 90.25 146 TRP A O 1
ATOM 1169 N N . ILE A 1 147 ? 7.668 -0.885 25.574 1.00 93.31 147 ILE A N 1
ATOM 1170 C CA . ILE A 1 147 ? 6.350 -0.246 25.465 1.00 93.31 147 ILE A CA 1
ATOM 1171 C C . ILE A 1 147 ? 6.430 0.939 24.500 1.00 93.31 147 ILE A C 1
ATOM 1173 O O . ILE A 1 147 ? 5.635 1.037 23.562 1.00 93.31 147 ILE A O 1
ATOM 1177 N N . THR A 1 148 ? 7.422 1.808 24.679 1.00 91.81 148 THR A N 1
ATOM 1178 C CA . THR A 1 148 ? 7.671 2.957 23.798 1.00 91.81 148 THR A CA 1
ATOM 1179 C C . THR A 1 148 ? 8.024 2.517 22.380 1.00 91.81 148 THR A C 1
ATOM 1181 O O . THR A 1 148 ? 7.461 3.055 21.424 1.00 91.81 148 THR A O 1
ATOM 1184 N N . TRP A 1 149 ? 8.858 1.484 22.225 1.00 93.62 149 TRP A N 1
ATOM 1185 C CA . TRP A 1 149 ? 9.162 0.893 20.923 1.00 93.62 149 TRP A CA 1
ATOM 1186 C C . TRP A 1 149 ? 7.912 0.334 20.237 1.00 93.62 149 TRP A C 1
ATOM 1188 O O . TRP A 1 149 ? 7.650 0.644 19.073 1.00 93.62 149 TRP A O 1
ATOM 1198 N N . LYS A 1 150 ? 7.109 -0.461 20.958 1.00 87.69 150 LYS A N 1
ATOM 1199 C CA . LYS A 1 150 ? 5.887 -1.087 20.438 1.00 87.69 150 LYS A CA 1
ATOM 1200 C C . LYS A 1 150 ? 4.886 -0.028 19.994 1.00 87.69 150 LYS A C 1
ATOM 1202 O O . LYS A 1 150 ? 4.333 -0.141 18.902 1.00 87.69 150 LYS A O 1
ATOM 1207 N N . ASN A 1 151 ? 4.683 1.011 20.802 1.00 87.88 151 ASN A N 1
ATOM 1208 C CA . ASN A 1 151 ? 3.788 2.118 20.473 1.00 87.88 151 ASN A CA 1
ATOM 1209 C C . ASN A 1 151 ? 4.282 2.899 19.249 1.00 87.88 151 ASN A C 1
ATOM 1211 O O . ASN A 1 151 ? 3.484 3.229 18.371 1.00 87.88 151 ASN A O 1
ATOM 1215 N N . ALA A 1 152 ? 5.591 3.143 19.139 1.00 85.19 152 ALA A N 1
ATOM 1216 C CA . ALA A 1 152 ? 6.181 3.809 17.982 1.00 85.19 152 ALA A CA 1
ATOM 1217 C C . ALA A 1 152 ? 6.067 2.968 16.700 1.00 85.19 152 ALA A C 1
ATOM 1219 O O . ALA A 1 152 ? 5.690 3.500 15.654 1.00 85.19 152 ALA A O 1
ATOM 1220 N N . LEU A 1 153 ? 6.331 1.659 16.777 1.00 85.62 153 LEU A N 1
ATOM 1221 C CA . LEU A 1 153 ? 6.170 0.736 15.654 1.00 85.62 153 LEU A CA 1
ATOM 1222 C C . LEU A 1 153 ? 4.705 0.673 15.211 1.00 85.62 153 LEU A C 1
ATOM 1224 O O . LEU A 1 153 ? 4.411 0.820 14.023 1.00 85.62 153 LEU A O 1
ATOM 1228 N N . ALA A 1 154 ? 3.793 0.478 16.166 1.00 84.56 154 ALA A N 1
ATOM 1229 C CA . ALA A 1 154 ? 2.363 0.430 15.906 1.00 84.56 154 ALA A CA 1
ATOM 1230 C C . ALA A 1 154 ? 1.897 1.734 15.258 1.00 84.56 154 ALA A C 1
ATOM 1232 O O . ALA A 1 154 ? 1.286 1.687 14.203 1.00 84.56 154 ALA A O 1
ATOM 1233 N N . SER A 1 155 ? 2.256 2.893 15.811 1.00 81.75 155 SER A N 1
ATOM 1234 C CA . SER A 1 155 ? 1.903 4.204 15.252 1.00 81.75 155 SER A CA 1
ATOM 1235 C C . SER A 1 155 ? 2.443 4.409 13.832 1.00 81.75 155 SER A C 1
ATOM 1237 O O . SER A 1 155 ? 1.726 4.884 12.952 1.00 81.75 155 SER A O 1
ATOM 1239 N N . ARG A 1 156 ? 3.689 3.994 13.573 1.00 76.81 156 ARG A N 1
ATOM 1240 C CA . ARG A 1 156 ? 4.353 4.152 12.273 1.00 76.81 156 ARG A CA 1
ATOM 1241 C C . ARG A 1 156 ? 3.699 3.346 11.152 1.00 76.81 156 ARG A C 1
ATOM 1243 O O . ARG A 1 156 ? 3.697 3.809 10.015 1.00 76.81 156 ARG A O 1
ATOM 1250 N N . PHE A 1 157 ? 3.231 2.138 11.460 1.00 77.56 157 PHE A N 1
ATOM 1251 C CA . PHE A 1 157 ? 2.698 1.185 10.481 1.00 77.56 157 PHE A CA 1
ATOM 1252 C C . PHE A 1 157 ? 1.191 0.927 10.643 1.00 77.56 157 PHE A C 1
ATOM 1254 O O . PHE A 1 157 ? 0.645 0.051 9.970 1.00 77.56 157 PHE A O 1
ATOM 1261 N N . LYS A 1 158 ? 0.499 1.677 11.511 1.00 76.94 158 LYS A N 1
ATOM 1262 C CA . LYS A 1 158 ? -0.962 1.641 11.632 1.00 76.94 158 LYS A CA 1
ATOM 1263 C C . LYS A 1 158 ? -1.547 2.175 10.332 1.00 76.94 158 LYS A C 1
ATOM 1265 O O . LYS A 1 158 ? -1.422 3.361 10.050 1.00 76.94 158 LYS A O 1
ATOM 1270 N N . ARG A 1 159 ? -2.203 1.302 9.560 1.00 72.19 159 ARG A N 1
ATOM 1271 C CA . ARG A 1 159 ? -2.946 1.697 8.357 1.00 72.19 159 ARG A CA 1
ATOM 1272 C C . ARG A 1 159 ? -3.972 2.760 8.741 1.00 72.19 159 ARG A C 1
ATOM 1274 O O . ARG A 1 159 ? -4.942 2.443 9.435 1.00 72.19 159 ARG A O 1
ATOM 1281 N N . ARG A 1 160 ? -3.762 3.997 8.298 1.00 70.44 160 ARG A N 1
ATOM 1282 C CA . ARG A 1 160 ? -4.771 5.052 8.409 1.00 70.44 160 ARG A CA 1
ATOM 1283 C C . ARG A 1 160 ? -5.866 4.780 7.381 1.00 70.44 160 ARG A C 1
ATOM 1285 O O . ARG A 1 160 ? -5.568 4.466 6.233 1.00 70.44 160 ARG A O 1
ATOM 1292 N N . ILE A 1 161 ? -7.123 4.854 7.804 1.00 79.62 161 ILE A N 1
ATOM 1293 C CA . ILE A 1 161 ? -8.270 4.838 6.890 1.00 79.62 161 ILE A C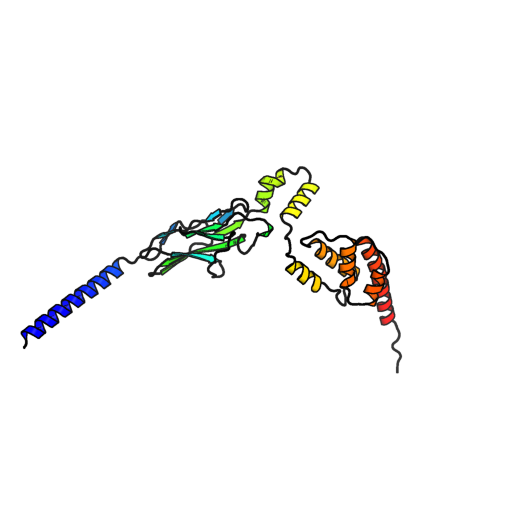A 1
ATOM 1294 C C . ILE A 1 161 ? -8.636 6.277 6.542 1.00 79.62 161 ILE A C 1
ATOM 1296 O O . ILE A 1 161 ? -8.513 7.181 7.371 1.00 79.62 161 ILE A O 1
ATOM 1300 N N . THR A 1 162 ? -9.058 6.498 5.304 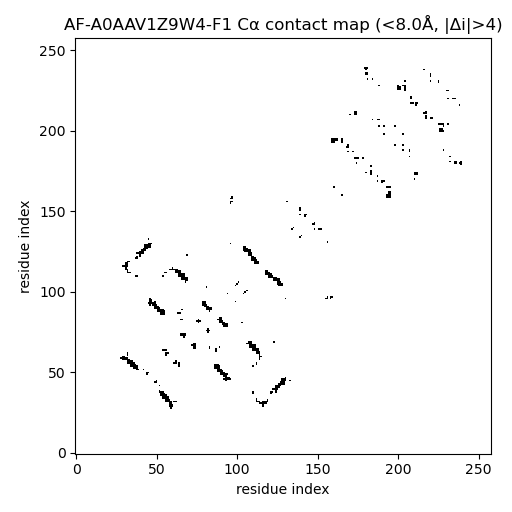1.00 86.75 162 THR A N 1
ATOM 1301 C CA . THR A 1 162 ? -9.553 7.805 4.859 1.00 86.75 162 THR A CA 1
ATOM 1302 C C . THR A 1 162 ? -10.861 8.160 5.568 1.00 86.75 162 THR A C 1
ATOM 1304 O O . THR A 1 162 ? -11.558 7.283 6.080 1.00 86.75 162 THR A O 1
ATOM 1307 N N . MET A 1 163 ? -11.238 9.444 5.568 1.00 87.69 163 MET A N 1
ATOM 1308 C CA . MET A 1 163 ? -12.547 9.856 6.093 1.00 87.69 163 MET A CA 1
ATOM 1309 C C . MET A 1 163 ? -13.686 9.126 5.366 1.00 87.69 163 MET A C 1
ATOM 1311 O O . MET A 1 163 ? -14.629 8.674 6.001 1.00 87.69 163 MET A O 1
ATOM 1315 N N . GLN A 1 164 ? -13.572 8.940 4.048 1.00 89.19 164 GLN A N 1
ATOM 1316 C CA . GLN A 1 164 ? -14.579 8.229 3.263 1.00 89.19 164 GLN A CA 1
ATOM 1317 C C . GLN A 1 164 ? -14.685 6.750 3.660 1.00 89.19 164 GLN A C 1
ATOM 1319 O O . GLN A 1 164 ? -15.784 6.279 3.935 1.00 89.19 164 GLN A O 1
ATOM 1324 N N . GLU A 1 165 ? -13.565 6.025 3.747 1.00 87.88 165 GLU A N 1
ATOM 1325 C CA . GLU A 1 165 ? -13.562 4.628 4.214 1.00 87.88 165 GLU A CA 1
ATOM 1326 C C . GLU A 1 165 ? -14.090 4.508 5.647 1.00 87.88 165 GLU A C 1
ATOM 1328 O O . GLU A 1 165 ? -14.838 3.583 5.958 1.00 87.88 165 GLU A O 1
ATOM 1333 N N . PHE A 1 166 ? -13.724 5.449 6.519 1.00 91.44 166 PHE A N 1
ATOM 1334 C CA . PHE A 1 166 ? -14.210 5.495 7.893 1.00 91.44 166 PHE A CA 1
ATOM 1335 C C . PHE A 1 166 ? -15.728 5.656 7.953 1.00 91.44 166 PHE A C 1
ATOM 1337 O O . PHE A 1 166 ? -16.383 4.866 8.626 1.00 91.44 166 PHE A O 1
ATOM 1344 N N . LEU A 1 167 ? -16.288 6.617 7.215 1.00 90.69 167 LEU A N 1
ATOM 1345 C CA . LEU A 1 167 ? -17.731 6.850 7.153 1.00 90.69 167 LEU A CA 1
ATOM 1346 C C . LEU A 1 167 ? -18.484 5.633 6.597 1.00 90.69 167 LEU A C 1
ATOM 1348 O O . LEU A 1 167 ? -19.512 5.245 7.152 1.00 90.69 167 LEU A O 1
ATOM 1352 N N . VAL A 1 168 ? -17.950 4.986 5.552 1.00 92.06 168 VAL A N 1
ATOM 1353 C CA . VAL A 1 168 ? -18.517 3.740 5.005 1.00 92.06 168 VAL A CA 1
ATOM 1354 C C . VAL A 1 168 ? -18.550 2.663 6.087 1.00 92.06 168 VAL A C 1
ATOM 1356 O O . VAL A 1 168 ? -19.625 2.167 6.425 1.00 92.06 168 VAL A O 1
ATOM 1359 N N . HIS A 1 169 ? -17.407 2.367 6.706 1.00 90.19 169 HIS A N 1
ATOM 1360 C CA . HIS A 1 169 ? -17.321 1.351 7.751 1.00 90.19 169 HIS A CA 1
ATOM 1361 C C . HIS A 1 169 ? -18.205 1.669 8.962 1.00 90.19 169 HIS A C 1
ATOM 1363 O O . HIS A 1 169 ? -18.833 0.763 9.515 1.00 90.19 169 HIS A O 1
ATOM 1369 N N . GLN A 1 170 ? -18.283 2.938 9.374 1.00 90.50 170 GLN A N 1
ATOM 1370 C CA . GLN A 1 170 ? -19.189 3.363 10.436 1.00 90.50 170 GLN A CA 1
ATOM 1371 C C . GLN A 1 170 ? -20.638 3.035 10.087 1.00 90.50 170 GLN A C 1
ATOM 1373 O O . GLN A 1 170 ? -21.309 2.393 10.896 1.00 90.50 170 GLN A O 1
ATOM 1378 N N . SER A 1 171 ? -21.087 3.415 8.889 1.00 89.31 171 SER A N 1
ATOM 1379 C CA . SER A 1 171 ? -22.474 3.228 8.449 1.00 89.31 171 SER A CA 1
ATOM 1380 C C . SER A 1 171 ? -22.877 1.754 8.317 1.00 89.31 171 SER A C 1
ATOM 1382 O O . SER A 1 171 ? -24.026 1.391 8.579 1.00 89.31 171 SER A O 1
ATOM 1384 N N . GLU A 1 172 ? -21.933 0.887 7.950 1.00 90.75 172 GLU A N 1
ATOM 1385 C CA . GLU A 1 172 ? -22.154 -0.552 7.792 1.00 90.75 172 GLU A CA 1
ATOM 1386 C C . GLU A 1 172 ? -22.168 -1.289 9.134 1.00 90.75 172 GLU A C 1
ATOM 1388 O O . GLU A 1 172 ? -22.850 -2.307 9.292 1.00 90.75 172 GLU A O 1
ATOM 1393 N N . ARG A 1 173 ? -21.432 -0.785 10.132 1.00 92.81 173 ARG A N 1
ATOM 1394 C CA . ARG A 1 173 ? -21.315 -1.435 11.437 1.00 92.81 173 ARG A CA 1
ATOM 1395 C C . ARG A 1 173 ? -22.524 -1.137 12.327 1.00 92.81 173 ARG A C 1
ATOM 1397 O O . ARG A 1 173 ? -22.437 -0.361 13.273 1.00 92.81 173 ARG A O 1
ATOM 1404 N N . LYS A 1 174 ? -23.641 -1.804 12.050 1.00 91.00 174 LYS A N 1
ATOM 1405 C CA . LYS A 1 174 ? -24.869 -1.779 12.869 1.00 91.00 174 LYS A CA 1
ATOM 1406 C C . LYS A 1 174 ? -24.945 -3.000 13.790 1.00 91.00 174 LYS A C 1
ATOM 1408 O O . LYS A 1 174 ? -24.283 -4.007 13.521 1.00 91.00 174 LYS A O 1
ATOM 1413 N N . LEU A 1 175 ? -25.742 -2.928 14.859 1.00 92.44 175 LEU A N 1
ATOM 1414 C CA . LEU A 1 175 ? -26.014 -4.070 15.743 1.00 92.44 175 LEU A CA 1
ATOM 1415 C C . LEU A 1 175 ? -26.701 -5.201 14.958 1.00 92.44 175 LEU A C 1
ATOM 1417 O O . LEU A 1 175 ? -27.726 -4.988 14.309 1.00 92.44 175 LEU A O 1
ATOM 1421 N N . ARG A 1 176 ? -26.143 -6.416 15.008 1.00 91.00 176 ARG A N 1
ATOM 1422 C CA . ARG A 1 176 ? -26.696 -7.586 14.304 1.00 91.00 176 ARG A CA 1
ATOM 1423 C C . ARG A 1 176 ? -27.741 -8.308 15.163 1.00 91.00 176 ARG A C 1
ATOM 1425 O O . ARG A 1 176 ? -27.620 -8.365 16.379 1.00 91.00 176 ARG A O 1
ATOM 1432 N N . HIS A 1 177 ? -28.725 -8.956 14.531 1.00 85.50 177 HIS A N 1
ATOM 1433 C CA . HIS A 1 177 ? -29.901 -9.546 15.205 1.00 85.50 177 HIS A CA 1
ATOM 1434 C C . HIS A 1 177 ? -29.600 -10.551 16.342 1.00 85.50 177 HIS A C 1
ATOM 1436 O O . HIS A 1 177 ? -30.408 -10.719 17.250 1.00 85.50 177 HIS A O 1
ATOM 1442 N N . LYS A 1 178 ? -28.453 -11.239 16.302 1.00 85.75 178 LYS A N 1
ATOM 1443 C CA . LYS A 1 178 ? -28.033 -12.223 17.322 1.00 85.75 178 LYS A CA 1
ATOM 1444 C C . LYS A 1 178 ? -26.799 -11.791 18.115 1.00 85.75 178 LYS A C 1
ATOM 1446 O O . LYS A 1 178 ? -26.273 -12.569 18.899 1.00 85.75 178 LYS A O 1
ATOM 1451 N N . GLU A 1 179 ? -26.314 -10.582 17.873 1.00 90.62 179 GLU A N 1
ATOM 1452 C CA . GLU A 1 179 ? -25.129 -10.043 18.526 1.00 90.62 179 GLU A CA 1
ATOM 1453 C C . GLU A 1 179 ? -25.498 -9.448 19.888 1.00 90.62 179 GLU A C 1
ATOM 1455 O O . GLU A 1 179 ? -26.620 -8.969 20.092 1.00 90.62 179 GLU A O 1
ATOM 1460 N N . THR A 1 180 ? -24.591 -9.539 20.857 1.00 94.19 180 THR A N 1
ATOM 1461 C CA . THR A 1 180 ? -24.737 -8.875 22.159 1.00 94.19 180 THR A CA 1
ATOM 1462 C C . THR A 1 180 ? -24.466 -7.382 22.031 1.00 94.19 180 THR A C 1
ATOM 1464 O O . THR A 1 180 ? -23.786 -6.940 21.103 1.00 94.19 180 THR A O 1
ATOM 1467 N N . LEU A 1 181 ? -25.038 -6.579 22.927 1.00 93.81 181 LEU A N 1
ATOM 1468 C CA . LEU A 1 181 ? -24.722 -5.154 22.982 1.00 93.81 181 LEU A CA 1
ATOM 1469 C C . LEU A 1 181 ? -23.233 -4.965 23.285 1.00 93.81 181 LEU A C 1
ATOM 1471 O O . LEU A 1 181 ? -22.596 -4.125 22.658 1.00 93.81 181 LEU A O 1
ATOM 1475 N N . VAL A 1 182 ? -22.671 -5.799 24.162 1.00 92.94 182 VAL A N 1
ATOM 1476 C CA . VAL A 1 182 ? -21.239 -5.801 24.493 1.00 92.94 182 VAL A CA 1
ATOM 1477 C C . VAL A 1 182 ? -20.363 -6.054 23.258 1.00 92.94 182 VAL A C 1
ATOM 1479 O O . VAL A 1 182 ? -19.493 -5.239 22.949 1.00 92.94 182 VAL A O 1
ATOM 1482 N N . ASP A 1 183 ? -20.622 -7.122 22.495 1.00 91.44 183 ASP A N 1
ATOM 1483 C CA . ASP A 1 183 ? -19.863 -7.434 21.271 1.00 91.44 183 ASP A CA 1
ATOM 1484 C C . ASP A 1 183 ? -19.983 -6.317 20.225 1.00 91.44 183 ASP A C 1
ATOM 1486 O O . ASP A 1 183 ? -19.029 -5.996 19.504 1.00 91.44 183 ASP A O 1
ATOM 1490 N N . TYR A 1 184 ? -21.167 -5.703 20.138 1.00 94.44 184 TYR A N 1
ATOM 1491 C CA . TYR A 1 184 ? -21.384 -4.546 19.286 1.00 94.44 184 TYR A CA 1
ATOM 1492 C C . TYR A 1 184 ? -20.532 -3.350 19.706 1.00 94.44 184 TYR A C 1
ATOM 1494 O O . TYR A 1 184 ? -19.819 -2.808 18.858 1.00 94.44 184 TYR A O 1
ATOM 1502 N N . ILE A 1 185 ? -20.567 -2.979 20.987 1.00 92.06 185 ILE A N 1
ATOM 1503 C CA . ILE A 1 185 ? -19.836 -1.833 21.532 1.00 92.06 185 ILE A CA 1
ATOM 1504 C C . ILE A 1 185 ? -18.333 -2.014 21.326 1.00 92.06 185 ILE A C 1
ATOM 1506 O O . ILE A 1 185 ? -17.708 -1.121 20.761 1.00 92.06 185 ILE A O 1
ATOM 1510 N N . TYR A 1 186 ? -17.766 -3.180 21.657 1.00 88.50 186 TYR A N 1
ATOM 1511 C CA . TYR A 1 186 ? -16.341 -3.455 21.429 1.00 88.50 186 TYR A CA 1
ATOM 1512 C C . TYR A 1 186 ? -15.942 -3.308 19.961 1.00 88.50 186 TYR A C 1
ATOM 1514 O O . TYR A 1 186 ? -14.952 -2.659 19.624 1.00 88.50 186 TYR A O 1
ATOM 1522 N N . ALA A 1 187 ? -16.716 -3.908 19.058 1.00 87.38 187 ALA A N 1
ATOM 1523 C CA . ALA A 1 187 ? -16.409 -3.848 17.636 1.00 87.38 187 ALA A CA 1
ATOM 1524 C C . ALA A 1 187 ? -16.571 -2.434 17.059 1.00 87.38 187 ALA A C 1
ATOM 1526 O O . ALA A 1 187 ? -15.838 -2.061 16.142 1.00 87.38 187 ALA A O 1
ATOM 1527 N N . LYS A 1 188 ? -17.553 -1.668 17.550 1.00 91.75 188 LYS A N 1
ATOM 1528 C CA . LYS A 1 188 ? -17.780 -0.287 17.129 1.00 91.75 188 LYS A CA 1
ATOM 1529 C C . LYS A 1 188 ? -16.663 0.609 17.660 1.00 91.75 188 LYS A C 1
ATOM 1531 O O . LYS A 1 188 ? -16.068 1.321 16.863 1.00 91.75 188 LYS A O 1
ATOM 1536 N N . ASP A 1 189 ? -16.296 0.505 18.933 1.00 91.94 189 ASP A N 1
ATOM 1537 C CA . ASP A 1 189 ? -15.198 1.271 19.531 1.00 91.94 189 ASP A CA 1
ATOM 1538 C C . ASP A 1 189 ? -13.852 1.012 18.829 1.00 91.94 189 ASP A C 1
ATOM 1540 O O . ASP A 1 189 ? -13.188 1.949 18.386 1.00 91.94 189 ASP A O 1
ATOM 1544 N N . ALA A 1 190 ? -13.519 -0.253 18.552 1.00 85.81 190 ALA A N 1
ATOM 1545 C CA . ALA A 1 190 ? -12.323 -0.613 17.783 1.00 85.81 190 ALA A CA 1
ATOM 1546 C C . ALA A 1 190 ? -12.311 -0.042 16.346 1.00 85.81 190 ALA A C 1
ATOM 1548 O O . ALA A 1 190 ? -11.252 0.105 15.725 1.00 85.81 190 ALA A O 1
ATOM 1549 N N . LEU A 1 191 ? -13.482 0.258 15.774 1.00 88.62 191 LEU A N 1
ATOM 1550 C CA . LEU A 1 191 ? -13.607 0.972 14.503 1.00 88.62 191 LEU A CA 1
ATOM 1551 C C . LEU A 1 191 ? -13.383 2.479 14.699 1.00 88.62 191 LEU A C 1
ATOM 1553 O O . LEU A 1 191 ? -12.671 3.082 13.895 1.00 88.62 191 LEU A O 1
ATOM 1557 N N . LEU A 1 192 ? -13.917 3.073 15.771 1.00 89.69 192 LEU A N 1
ATOM 1558 C CA . LEU A 1 192 ? -13.708 4.484 16.131 1.00 89.69 192 LEU A CA 1
ATOM 1559 C C . LEU A 1 192 ? -12.233 4.799 16.405 1.00 89.69 192 LEU A C 1
ATOM 1561 O O . LEU A 1 192 ? -11.739 5.843 15.990 1.00 89.69 192 LEU A O 1
ATOM 1565 N N . GLU A 1 193 ? -11.478 3.865 16.984 1.00 86.94 193 GLU A N 1
ATOM 1566 C CA . GLU A 1 193 ? -10.022 3.987 17.157 1.00 86.94 193 GLU A CA 1
ATOM 1567 C C . GLU A 1 193 ? -9.221 4.084 15.847 1.00 86.94 193 GLU A C 1
ATOM 1569 O O . GLU A 1 193 ? -8.027 4.423 15.859 1.00 86.94 193 GLU A O 1
ATOM 1574 N N . LYS A 1 194 ? -9.833 3.736 14.711 1.00 86.44 194 LYS A N 1
ATOM 1575 C CA . LYS A 1 194 ? -9.210 3.842 13.386 1.00 86.44 194 LYS A CA 1
ATOM 1576 C C . LYS A 1 194 ? -9.493 5.182 12.713 1.00 86.44 194 LYS A C 1
ATOM 1578 O O . LYS A 1 194 ? -8.923 5.419 11.652 1.00 86.44 194 LYS A O 1
ATOM 1583 N N . ALA A 1 195 ? -10.328 6.040 13.302 1.00 86.94 195 ALA A N 1
ATOM 1584 C CA . ALA A 1 195 ? -10.665 7.336 12.732 1.00 86.94 195 ALA A CA 1
ATOM 1585 C C . ALA A 1 195 ? -9.402 8.152 12.381 1.00 86.94 195 ALA A C 1
ATOM 1587 O O . ALA A 1 195 ? -8.419 8.123 13.128 1.00 86.94 195 ALA A O 1
ATOM 1588 N N . PRO A 1 196 ? -9.409 8.917 11.271 1.00 85.94 196 PRO A N 1
ATOM 1589 C CA . PRO A 1 196 ? -8.277 9.764 10.884 1.00 85.94 196 PRO A CA 1
ATOM 1590 C C . PRO A 1 196 ? -8.095 11.002 11.785 1.00 85.94 196 PRO A C 1
ATOM 1592 O O . PRO A 1 196 ? -7.264 11.859 11.494 1.00 85.94 196 PRO A O 1
ATOM 1595 N N . PHE A 1 197 ? -8.867 11.104 12.867 1.00 86.88 197 PHE A N 1
ATOM 1596 C CA . PHE A 1 197 ? -8.881 12.191 13.836 1.00 86.88 197 PHE A CA 1
ATOM 1597 C C . PHE A 1 197 ? -9.176 11.638 15.234 1.00 86.88 197 PHE A C 1
ATOM 1599 O O . PHE A 1 197 ? -9.670 10.520 15.390 1.00 86.88 197 PHE A O 1
ATOM 1606 N N . THR A 1 198 ? -8.883 12.430 16.260 1.00 86.12 198 THR A N 1
ATOM 1607 C CA . THR A 1 198 ? -9.221 12.078 17.640 1.00 86.12 198 THR A CA 1
ATOM 1608 C C . THR A 1 198 ? -10.693 12.373 17.893 1.00 86.12 198 THR A C 1
ATOM 1610 O O . THR A 1 198 ? -11.117 13.519 17.772 1.00 86.12 198 THR A O 1
ATOM 1613 N N . ILE A 1 199 ? -11.458 11.349 18.263 1.00 88.56 199 ILE A N 1
ATOM 1614 C CA . ILE A 1 199 ? -12.863 11.484 18.660 1.00 88.56 199 ILE A CA 1
ATOM 1615 C C . ILE A 1 199 ? -12.916 11.673 20.185 1.00 88.56 199 ILE A C 1
ATOM 1617 O O . ILE A 1 199 ? -12.456 10.768 20.897 1.00 88.56 199 ILE A O 1
ATOM 1621 N N . PRO A 1 200 ? -13.441 12.803 20.699 1.00 92.31 200 PRO A N 1
ATOM 1622 C CA . PRO A 1 200 ? -13.685 12.999 22.128 1.00 92.31 200 PRO A CA 1
ATOM 1623 C C . PRO A 1 200 ? -14.575 11.897 22.720 1.00 92.31 200 PRO A C 1
ATOM 1625 O O . PRO A 1 200 ? -15.455 11.378 22.036 1.00 92.31 200 PRO A O 1
ATOM 1628 N N . GLN A 1 201 ? -14.388 11.555 24.000 1.00 90.81 201 GLN A N 1
ATOM 1629 C CA . GLN A 1 201 ? -15.169 10.487 24.650 1.00 90.81 201 GLN A CA 1
ATOM 1630 C C . GLN A 1 201 ? -16.699 10.673 24.549 1.00 90.81 201 GLN A C 1
ATOM 1632 O O . GLN A 1 201 ? -17.369 9.702 24.196 1.00 90.81 201 GLN A O 1
ATOM 1637 N N . PRO A 1 202 ? -17.274 11.876 24.759 1.00 92.06 202 PRO A N 1
ATOM 1638 C CA . PRO A 1 202 ? -18.721 12.069 24.624 1.00 92.06 202 PRO A CA 1
ATOM 1639 C C . PRO A 1 202 ? -19.231 11.778 23.206 1.00 92.06 202 PRO A C 1
ATOM 1641 O O . PRO A 1 202 ? -20.242 11.099 23.028 1.00 92.06 202 PRO A O 1
ATOM 1644 N N . ASP A 1 203 ? -18.489 12.227 22.191 1.00 93.19 203 ASP A N 1
ATOM 1645 C CA . ASP A 1 203 ? -18.838 12.002 20.786 1.00 93.19 203 ASP A CA 1
ATOM 1646 C C . ASP A 1 203 ? -18.720 10.523 20.427 1.00 93.19 203 ASP A C 1
ATOM 1648 O O . ASP A 1 203 ? -19.571 9.974 19.733 1.00 93.19 203 ASP A O 1
ATOM 1652 N N . ARG A 1 204 ? -17.696 9.845 20.954 1.00 93.25 204 ARG A N 1
ATOM 1653 C CA . ARG A 1 204 ? -17.489 8.408 20.772 1.00 93.25 204 ARG A CA 1
ATOM 1654 C C . ARG A 1 204 ? -18.676 7.602 21.304 1.00 93.25 204 ARG A C 1
ATOM 1656 O O . ARG A 1 204 ? -19.183 6.735 20.596 1.00 93.25 204 ARG A O 1
ATOM 1663 N N . ILE A 1 205 ? -19.155 7.922 22.506 1.00 93.62 205 ILE A N 1
ATOM 1664 C CA . ILE A 1 205 ? -20.335 7.291 23.119 1.00 93.62 205 ILE A CA 1
ATOM 1665 C C . ILE A 1 205 ? -21.588 7.571 22.284 1.00 93.62 205 ILE A C 1
ATOM 1667 O O . ILE A 1 205 ? -22.322 6.641 21.942 1.00 93.62 205 ILE A O 1
ATOM 1671 N N . SER A 1 206 ? -21.796 8.831 21.892 1.00 92.81 206 SER A N 1
ATOM 1672 C CA . SER A 1 206 ? -22.916 9.242 21.039 1.00 92.81 206 SER A CA 1
ATOM 1673 C C . SER A 1 206 ? -22.937 8.475 19.713 1.00 92.81 206 SER A C 1
ATOM 1675 O O . SER A 1 206 ? -23.972 7.941 19.318 1.00 92.81 206 SER A O 1
ATOM 1677 N N . MET A 1 207 ? -21.779 8.313 19.067 1.00 92.19 207 MET A N 1
ATOM 1678 C CA . MET A 1 207 ? -21.640 7.532 17.835 1.00 92.19 207 MET A CA 1
ATOM 1679 C C . MET A 1 207 ? -21.954 6.043 18.033 1.00 92.19 207 MET A C 1
ATOM 1681 O O . MET A 1 207 ? -22.556 5.420 17.161 1.00 92.19 207 MET A O 1
ATOM 1685 N N . ILE A 1 208 ? -21.559 5.447 19.163 1.00 93.69 208 ILE A N 1
ATOM 1686 C CA . ILE A 1 208 ? -21.849 4.034 19.450 1.00 93.69 208 ILE A CA 1
ATOM 1687 C C . ILE A 1 208 ? -23.355 3.823 19.632 1.00 93.69 208 ILE A C 1
ATOM 1689 O O . ILE A 1 208 ? -23.924 2.913 19.020 1.00 93.69 208 ILE A O 1
ATOM 1693 N N . ILE A 1 209 ? -23.990 4.661 20.455 1.00 93.31 209 ILE A N 1
ATOM 1694 C CA . ILE A 1 209 ? -25.410 4.553 20.809 1.00 93.31 209 ILE A CA 1
ATOM 1695 C C . ILE A 1 209 ? -26.308 4.948 19.630 1.00 93.31 209 ILE A C 1
ATOM 1697 O O . ILE A 1 209 ? -27.326 4.299 19.389 1.00 93.31 209 ILE A O 1
ATOM 1701 N N . GLY A 1 210 ? -25.938 5.986 18.877 1.00 89.31 210 GLY A N 1
ATOM 1702 C CA . GLY A 1 210 ? -26.726 6.536 17.772 1.00 89.31 210 GLY A CA 1
ATOM 1703 C C . GLY A 1 210 ? -27.040 5.528 16.662 1.00 89.31 210 GLY A C 1
ATOM 1704 O O . GLY A 1 210 ? -28.116 5.586 16.075 1.00 89.31 210 GLY A O 1
ATOM 1705 N N . ASP A 1 211 ? -26.148 4.560 16.434 1.00 86.00 211 ASP A N 1
ATOM 1706 C CA . ASP A 1 211 ? -26.279 3.544 15.379 1.00 86.00 211 ASP A CA 1
ATOM 1707 C C . ASP A 1 211 ? -26.966 2.238 15.838 1.00 86.00 211 ASP A C 1
ATOM 1709 O O . ASP A 1 211 ? -27.050 1.262 15.078 1.00 86.00 211 ASP A O 1
ATOM 1713 N N . ILE A 1 212 ? -27.475 2.192 17.075 1.00 90.62 212 ILE A N 1
ATOM 1714 C CA . ILE A 1 212 ? -28.289 1.077 17.573 1.00 90.62 212 ILE A CA 1
ATOM 1715 C C . ILE A 1 212 ? -29.717 1.242 17.052 1.00 90.62 212 ILE A C 1
ATOM 1717 O O . ILE A 1 212 ? -30.441 2.139 17.463 1.00 90.62 212 ILE A O 1
ATOM 1721 N N . THR A 1 213 ? -30.149 0.339 16.172 1.00 85.94 213 THR A N 1
ATOM 1722 C CA . THR A 1 213 ? -31.472 0.410 15.525 1.00 85.94 213 THR A CA 1
ATOM 1723 C C . THR A 1 213 ? -32.628 -0.055 16.413 1.00 85.94 213 THR A C 1
ATOM 1725 O O . THR A 1 213 ? -33.778 0.301 16.168 1.00 85.94 213 THR A O 1
ATOM 1728 N N . GLU A 1 214 ? -32.357 -0.875 17.432 1.00 87.62 214 GLU A N 1
ATOM 1729 C CA . GLU A 1 214 ? -33.368 -1.310 18.399 1.00 87.62 214 GLU A CA 1
ATOM 1730 C C . GLU A 1 214 ? -33.606 -0.212 19.449 1.00 87.62 214 GLU A C 1
ATOM 1732 O O . GLU A 1 214 ? -32.889 -0.132 20.448 1.00 87.62 214 GLU A O 1
ATOM 1737 N N . GLU A 1 215 ? -34.663 0.581 19.252 1.00 89.38 215 GLU A N 1
ATOM 1738 C CA . GLU A 1 215 ? -35.024 1.754 20.070 1.00 89.38 215 GLU A CA 1
ATOM 1739 C C . GLU A 1 215 ? -35.013 1.477 21.584 1.00 89.38 215 GLU A C 1
ATOM 1741 O O . GLU A 1 215 ? -34.444 2.239 22.362 1.00 89.38 215 GLU A O 1
ATOM 1746 N N . LYS A 1 216 ? -35.548 0.328 22.022 1.00 89.62 216 LYS A N 1
ATOM 1747 C CA . LYS A 1 216 ? -35.551 -0.067 23.446 1.00 89.62 216 LYS A CA 1
ATOM 1748 C C . LYS A 1 216 ? -34.147 -0.088 24.071 1.00 89.62 216 LYS A C 1
ATOM 1750 O O . LYS A 1 216 ? -33.999 0.265 25.236 1.00 89.62 216 LYS A O 1
ATOM 1755 N N . TRP A 1 217 ? -33.132 -0.535 23.327 1.00 89.12 217 TRP A N 1
ATOM 1756 C CA . TRP A 1 217 ? -31.762 -0.650 23.831 1.00 89.12 217 TRP A CA 1
ATOM 1757 C C . TRP A 1 217 ? -31.035 0.676 23.696 1.00 89.12 217 TRP A C 1
ATOM 1759 O O . TRP A 1 217 ? -30.308 1.059 24.606 1.00 89.12 217 TRP A O 1
ATOM 1769 N N . GLN A 1 218 ? -31.294 1.396 22.606 1.00 91.31 218 GLN A N 1
ATOM 1770 C CA . GLN A 1 218 ? -30.784 2.742 22.400 1.00 91.31 218 GLN A CA 1
ATOM 1771 C C . GLN A 1 218 ? -31.212 3.677 23.541 1.00 91.31 218 GLN A C 1
ATOM 1773 O O . GLN A 1 218 ? -30.359 4.294 24.171 1.00 91.31 218 GLN A O 1
ATOM 1778 N N . ILE A 1 219 ? -32.506 3.709 23.885 1.00 89.88 219 ILE A N 1
ATOM 1779 C CA . ILE A 1 219 ? -33.036 4.508 25.002 1.00 89.88 219 ILE A CA 1
ATOM 1780 C C . ILE A 1 219 ? -32.443 4.042 26.342 1.00 89.88 219 ILE A C 1
ATOM 1782 O O . ILE A 1 219 ? -32.024 4.863 27.159 1.00 89.88 219 ILE A O 1
ATOM 1786 N N . ALA A 1 220 ? -32.373 2.728 26.584 1.00 90.38 220 ALA A N 1
ATOM 1787 C CA . ALA A 1 220 ? -31.850 2.184 27.841 1.00 90.38 220 ALA A CA 1
ATOM 1788 C C . ALA A 1 220 ? -30.367 2.514 28.086 1.00 90.38 220 ALA A C 1
ATOM 1790 O O . ALA A 1 220 ? -29.952 2.593 29.245 1.00 90.38 220 ALA A O 1
ATOM 1791 N N . LEU A 1 221 ? -29.588 2.683 27.014 1.00 91.19 221 LEU A N 1
ATOM 1792 C CA . LEU A 1 221 ? -28.191 3.109 27.069 1.00 91.19 221 LEU A CA 1
ATOM 1793 C C . LEU A 1 221 ? -28.067 4.640 27.139 1.00 91.19 221 LEU A C 1
ATOM 1795 O O . LEU A 1 221 ? -27.309 5.137 27.960 1.00 91.19 221 LEU A O 1
ATOM 1799 N N . ALA A 1 222 ? -28.843 5.392 26.351 1.00 89.31 222 ALA A N 1
ATOM 1800 C CA . ALA A 1 222 ? -28.757 6.858 26.276 1.00 89.31 222 ALA A CA 1
ATOM 1801 C C . ALA A 1 222 ? -29.234 7.590 27.542 1.00 89.31 222 ALA A C 1
ATOM 1803 O O . ALA A 1 222 ? -28.824 8.714 27.811 1.00 89.31 222 ALA A O 1
ATOM 1804 N N . THR A 1 223 ? -30.136 6.980 28.311 1.00 86.81 223 THR A N 1
ATOM 1805 C CA . THR A 1 223 ? -30.734 7.601 29.509 1.00 86.81 223 THR A CA 1
ATOM 1806 C C . THR A 1 223 ? -29.790 7.664 30.707 1.00 86.81 223 THR A C 1
ATOM 1808 O O . THR A 1 223 ? -30.092 8.346 31.686 1.00 86.81 223 THR A O 1
ATOM 1811 N N . GLN A 1 224 ? -28.653 6.970 30.655 1.00 75.56 224 GLN A N 1
ATOM 1812 C CA . GLN A 1 224 ? -27.631 7.028 31.692 1.00 75.56 224 GLN A CA 1
ATOM 1813 C C . GLN A 1 224 ? -26.454 7.849 31.177 1.00 75.56 224 GLN A C 1
ATOM 1815 O O . GLN A 1 224 ? -25.907 7.570 30.117 1.00 75.56 224 GLN A O 1
ATOM 1820 N N . ASN A 1 225 ? -26.087 8.890 31.921 1.00 77.31 225 ASN A N 1
ATOM 1821 C CA . ASN A 1 225 ? -25.042 9.832 31.536 1.00 77.31 225 ASN A CA 1
ATOM 1822 C C . ASN A 1 225 ? -23.644 9.218 31.747 1.00 77.31 225 ASN A C 1
ATOM 1824 O O . ASN A 1 225 ? -22.948 9.567 32.700 1.00 77.31 225 ASN A O 1
ATOM 1828 N N . THR A 1 226 ? -23.277 8.253 30.902 1.00 87.38 226 THR A N 1
ATOM 1829 C CA . THR A 1 226 ? -21.968 7.583 30.911 1.00 87.38 226 THR A CA 1
ATOM 1830 C C . THR A 1 226 ? -20.897 8.491 30.320 1.00 87.38 226 THR A C 1
ATOM 1832 O O . THR A 1 226 ? -21.115 9.091 29.266 1.00 87.38 226 THR A O 1
ATOM 1835 N N . ASN A 1 227 ? -19.728 8.548 30.957 1.00 85.12 227 ASN A N 1
ATOM 1836 C CA . ASN A 1 227 ? -18.612 9.395 30.525 1.00 85.12 227 ASN A CA 1
ATOM 1837 C C . ASN A 1 227 ? -17.491 8.605 29.836 1.00 85.12 227 ASN A C 1
ATOM 1839 O O . ASN A 1 227 ? -16.643 9.197 29.163 1.00 85.12 227 ASN A O 1
ATOM 1843 N N . THR A 1 228 ? -17.474 7.279 29.995 1.00 91.06 228 THR A N 1
ATOM 1844 C CA . THR A 1 228 ? -16.473 6.382 29.400 1.00 91.06 228 THR A CA 1
ATOM 1845 C C . THR A 1 228 ? -17.127 5.223 28.646 1.00 91.06 228 THR A C 1
ATOM 1847 O O . THR A 1 228 ? -18.297 4.895 28.855 1.00 91.06 228 THR A O 1
ATOM 1850 N N . VAL A 1 229 ? -16.370 4.602 27.736 1.00 88.62 229 VAL A N 1
ATOM 1851 C CA . VAL A 1 229 ? -16.838 3.421 26.991 1.00 88.62 229 VAL A CA 1
ATOM 1852 C C . VAL A 1 229 ? -16.917 2.210 27.923 1.00 88.62 229 VAL A C 1
ATOM 1854 O O . VAL A 1 229 ? -17.806 1.378 27.773 1.00 88.62 229 VAL A O 1
ATOM 1857 N N . GLU A 1 230 ? -16.048 2.140 28.926 1.00 88.00 230 GLU A N 1
ATOM 1858 C CA . GLU A 1 230 ? -16.060 1.109 29.961 1.00 88.00 230 GLU A CA 1
ATOM 1859 C C . GLU A 1 230 ? -17.371 1.121 30.762 1.00 88.00 230 GLU A C 1
ATOM 1861 O O . GLU A 1 230 ? -18.029 0.088 30.868 1.00 88.00 230 GLU A O 1
ATOM 1866 N N . GLU A 1 231 ? -17.821 2.293 31.227 1.00 90.88 231 GLU A N 1
ATOM 1867 C CA . GLU A 1 231 ? -19.120 2.439 31.910 1.00 90.88 231 GLU A CA 1
ATOM 1868 C C . GLU A 1 231 ? -20.291 2.001 31.014 1.00 90.88 231 GLU A C 1
ATOM 1870 O O . GLU A 1 231 ? -21.250 1.367 31.468 1.00 90.88 231 GLU A O 1
ATOM 1875 N N . LEU A 1 232 ? -20.209 2.313 29.716 1.00 93.06 232 LEU A N 1
ATOM 1876 C CA . LEU A 1 232 ? -21.208 1.904 28.732 1.00 93.06 232 LEU A CA 1
ATOM 1877 C C . LEU A 1 232 ? -21.243 0.375 28.550 1.00 93.06 232 LEU A C 1
ATOM 1879 O O . LEU A 1 232 ? -22.326 -0.205 28.427 1.00 93.06 232 LEU A O 1
ATOM 1883 N N . ILE A 1 233 ? -20.082 -0.287 28.557 1.00 91.94 233 ILE A N 1
ATOM 1884 C CA . ILE A 1 233 ? -19.957 -1.750 28.461 1.00 91.94 233 ILE A CA 1
ATOM 1885 C C . ILE A 1 233 ? -20.551 -2.434 29.696 1.00 91.94 233 ILE A C 1
ATOM 1887 O O . ILE A 1 233 ? -21.314 -3.395 29.551 1.00 91.94 233 ILE A O 1
ATOM 1891 N N . ASP A 1 234 ? -20.270 -1.932 30.898 1.00 90.94 234 ASP A N 1
ATOM 1892 C CA . ASP A 1 234 ? -20.839 -2.476 32.139 1.00 90.94 234 ASP A CA 1
ATOM 1893 C C . ASP A 1 234 ? -22.371 -2.442 32.096 1.00 90.94 234 ASP A C 1
ATOM 1895 O O . ASP A 1 234 ? -23.061 -3.419 32.419 1.00 90.94 234 ASP A O 1
ATOM 1899 N N . ARG A 1 235 ? -22.927 -1.335 31.594 1.00 91.62 235 ARG A N 1
ATOM 1900 C CA . ARG A 1 235 ? -24.371 -1.194 31.418 1.00 91.62 235 ARG A CA 1
ATOM 1901 C C . ARG A 1 235 ? -24.930 -2.156 30.373 1.00 91.62 235 ARG A C 1
ATOM 1903 O O . ARG A 1 235 ? -25.967 -2.785 30.608 1.00 91.62 235 ARG A O 1
ATOM 1910 N N . ALA A 1 236 ? -24.261 -2.279 29.233 1.00 93.25 236 ALA A N 1
ATOM 1911 C CA . ALA A 1 236 ? -24.651 -3.200 28.172 1.00 93.25 236 ALA A CA 1
ATOM 1912 C C . ALA A 1 236 ? -24.660 -4.658 28.649 1.00 93.25 236 ALA A C 1
ATOM 1914 O O . ALA A 1 236 ? -25.604 -5.387 28.352 1.00 93.25 236 ALA A O 1
ATOM 1915 N N . THR A 1 237 ? -23.684 -5.044 29.473 1.00 93.25 237 THR A N 1
ATOM 1916 C CA . THR A 1 237 ? -23.591 -6.379 30.084 1.00 93.25 237 THR A CA 1
ATOM 1917 C C . THR A 1 237 ? -24.847 -6.705 30.897 1.00 93.25 237 THR A C 1
ATOM 1919 O O . THR A 1 237 ? -25.456 -7.765 30.720 1.00 93.25 237 THR A O 1
ATOM 1922 N N . ALA A 1 238 ? -25.300 -5.773 31.742 1.00 92.50 238 ALA A N 1
ATOM 1923 C CA . ALA A 1 238 ? -26.528 -5.948 32.517 1.00 92.50 238 ALA A CA 1
ATOM 1924 C C . ALA A 1 238 ? -27.776 -6.081 31.618 1.00 92.50 238 ALA A C 1
ATOM 1926 O O . ALA A 1 238 ? -28.661 -6.899 31.883 1.00 92.50 238 ALA A O 1
ATOM 1927 N N . LEU A 1 239 ? -27.850 -5.307 30.529 1.00 92.25 239 LEU A N 1
ATOM 1928 C CA . LEU A 1 239 ? -28.959 -5.372 29.570 1.00 92.25 239 LEU A CA 1
ATOM 1929 C C . LEU A 1 239 ? -28.972 -6.689 28.777 1.00 92.25 239 LEU A C 1
ATOM 1931 O O . LEU A 1 239 ? -30.043 -7.269 28.573 1.00 92.25 239 LEU A O 1
ATOM 1935 N N . ASP A 1 240 ? -27.808 -7.197 28.373 1.00 92.75 240 ASP A N 1
ATOM 1936 C CA . ASP A 1 240 ? -27.674 -8.486 27.690 1.00 92.75 240 ASP A CA 1
ATOM 1937 C C . ASP A 1 240 ? -28.083 -9.667 28.586 1.00 92.75 240 ASP A C 1
ATOM 1939 O O . ASP A 1 240 ? -28.740 -10.603 28.111 1.00 92.75 240 ASP A O 1
ATOM 1943 N N . ALA A 1 241 ? -27.792 -9.604 29.890 1.00 90.94 241 ALA A N 1
ATOM 1944 C CA . ALA A 1 241 ? -28.266 -10.592 30.861 1.00 90.94 241 ALA A CA 1
ATOM 1945 C C . ALA A 1 241 ? -29.805 -10.611 30.946 1.00 90.94 241 ALA A C 1
ATOM 1947 O O . ALA A 1 241 ? -30.428 -11.672 30.854 1.00 90.94 241 ALA A O 1
ATOM 1948 N N . ILE A 1 242 ? -30.442 -9.433 31.012 1.00 87.44 242 ILE A N 1
ATOM 1949 C CA . ILE A 1 242 ? -31.912 -9.302 31.002 1.00 87.44 242 ILE A CA 1
ATOM 1950 C C . ILE A 1 242 ? -32.502 -9.840 29.691 1.00 87.44 242 ILE A C 1
ATOM 1952 O O . ILE A 1 242 ? -33.534 -10.520 29.692 1.00 87.44 242 ILE A O 1
ATOM 1956 N N . ARG A 1 243 ? -31.864 -9.534 28.555 1.00 86.06 243 ARG A N 1
ATOM 1957 C CA . ARG A 1 243 ? -32.281 -10.013 27.231 1.00 86.06 243 ARG A CA 1
ATOM 1958 C C . ARG A 1 243 ? -32.268 -11.539 27.163 1.00 86.06 243 ARG A C 1
ATOM 1960 O O . ARG A 1 243 ? -33.227 -12.119 26.652 1.00 86.06 243 ARG A O 1
ATOM 1967 N N . SER A 1 244 ? -31.233 -12.166 27.712 1.00 85.25 244 SER A N 1
ATOM 1968 C CA . SER A 1 244 ? -31.082 -13.624 27.761 1.00 85.25 244 SER A CA 1
ATOM 1969 C C . SER A 1 244 ? -32.151 -14.273 28.650 1.00 85.25 244 SER A C 1
ATOM 1971 O O . SER A 1 244 ? -32.875 -15.154 28.185 1.00 85.25 244 SER A O 1
ATOM 1973 N N . ALA A 1 245 ? -32.378 -13.743 29.858 1.00 84.56 245 ALA A N 1
ATOM 1974 C CA . ALA A 1 245 ? -33.409 -14.243 30.774 1.00 84.56 245 ALA A CA 1
ATOM 1975 C C . ALA A 1 245 ? -34.833 -14.164 30.180 1.00 84.56 245 ALA A C 1
ATOM 1977 O O . ALA A 1 245 ? -35.632 -15.096 30.302 1.00 84.56 245 ALA A O 1
ATOM 1978 N N . LYS A 1 246 ? -35.158 -13.076 29.464 1.00 80.81 246 LYS A N 1
ATOM 1979 C CA . LYS A 1 246 ? -36.450 -12.936 28.761 1.00 80.81 246 LYS A CA 1
ATOM 1980 C C . LYS A 1 246 ? -36.622 -13.960 27.635 1.00 80.81 246 LYS A C 1
ATOM 1982 O O . LYS A 1 246 ? -37.738 -14.426 27.400 1.00 80.81 246 LYS A O 1
ATOM 1987 N N . GLN A 1 247 ? -35.549 -14.303 26.923 1.00 79.00 247 GLN A N 1
ATOM 1988 C CA . GLN A 1 247 ? -35.594 -15.316 25.864 1.00 79.00 247 GLN A CA 1
ATOM 1989 C C . GLN A 1 247 ? -35.784 -16.730 26.431 1.00 79.00 247 GLN A C 1
ATOM 1991 O O . GLN A 1 247 ? -36.527 -17.518 25.843 1.00 79.00 247 GLN A O 1
ATOM 1996 N N . GLU A 1 248 ? -35.179 -17.042 27.578 1.00 73.25 248 GLU A N 1
ATOM 1997 C CA . GLU A 1 248 ? -35.357 -18.325 28.272 1.00 73.25 248 GLU A CA 1
ATOM 1998 C C . GLU A 1 248 ? -36.778 -18.501 28.816 1.00 73.25 248 GLU A C 1
ATOM 2000 O O . GLU A 1 248 ? -37.407 -19.531 28.555 1.00 73.25 248 GLU A O 1
ATOM 2005 N N . HIS A 1 249 ? -37.337 -17.466 29.454 1.00 72.44 249 HIS A N 1
ATOM 2006 C CA . HIS A 1 249 ? -38.734 -17.462 29.903 1.00 72.44 249 HIS A CA 1
ATOM 2007 C C . HIS A 1 249 ? -39.724 -17.679 28.750 1.00 72.44 249 HIS A C 1
ATOM 2009 O O . HIS A 1 249 ? -40.693 -18.425 28.892 1.00 72.44 249 HIS A O 1
ATOM 2015 N N . LYS A 1 250 ? -39.472 -17.078 27.579 1.00 71.12 250 LYS A N 1
ATOM 2016 C CA . LYS A 1 250 ? -40.334 -17.236 26.397 1.00 71.12 250 LYS A CA 1
ATOM 2017 C C . LYS A 1 250 ? -40.267 -18.647 25.792 1.00 71.12 250 LYS A C 1
ATOM 2019 O O . LYS A 1 250 ? -41.233 -19.074 25.170 1.00 71.12 250 L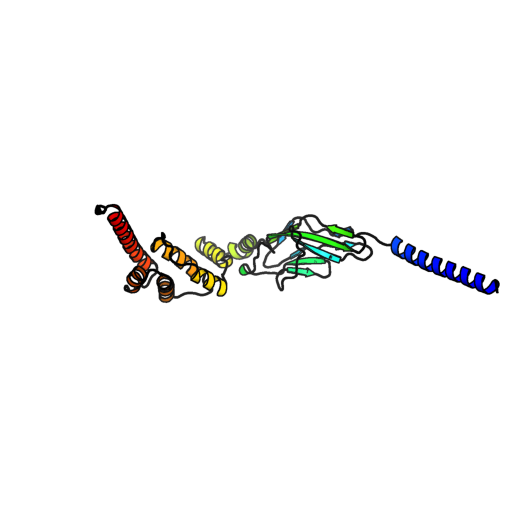YS A O 1
ATOM 2024 N N . LYS A 1 251 ? -39.162 -19.380 25.987 1.00 68.31 251 LYS A N 1
ATOM 2025 C CA . LYS A 1 251 ? -39.028 -20.792 25.575 1.00 68.31 251 LYS A CA 1
ATOM 2026 C C . LYS A 1 251 ? -39.767 -21.766 26.502 1.00 68.31 251 LYS A C 1
ATOM 2028 O O . LYS 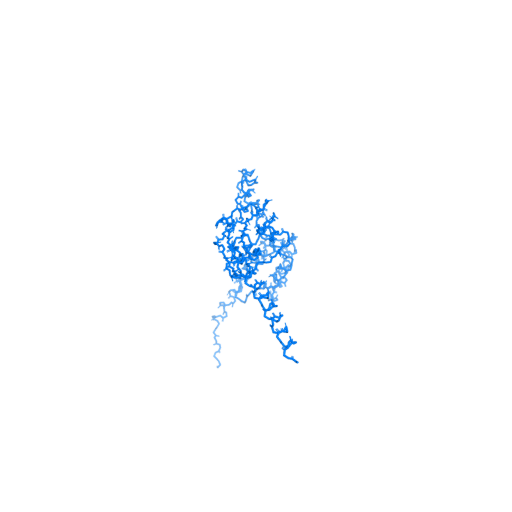A 1 251 ? -40.174 -22.819 26.031 1.00 68.31 251 LYS A O 1
ATOM 2033 N N . HIS A 1 252 ? -39.934 -21.419 27.781 1.00 62.50 252 HIS A N 1
ATOM 2034 C CA . HIS A 1 252 ? -40.510 -22.298 28.812 1.00 62.50 252 HIS A CA 1
ATOM 2035 C C . HIS A 1 252 ? -41.973 -21.973 29.157 1.00 62.50 252 HIS A C 1
ATOM 2037 O O . HIS A 1 252 ? -42.572 -22.644 29.993 1.00 62.50 252 HIS A O 1
ATOM 2043 N N . SER A 1 253 ? -42.571 -20.960 28.521 1.00 49.97 253 SER A N 1
ATOM 2044 C CA . SER A 1 253 ? -43.996 -20.663 28.684 1.00 49.97 253 SER A CA 1
ATOM 2045 C C . SER A 1 253 ? -44.843 -21.737 27.975 1.00 49.97 253 SER A C 1
ATOM 2047 O O . SER A 1 253 ? -44.591 -22.005 26.795 1.00 49.97 253 SER A O 1
ATOM 2049 N N . PRO A 1 254 ? -45.825 -22.372 28.647 1.00 51.12 254 PRO A N 1
ATOM 2050 C CA . PRO A 1 254 ? -46.651 -23.407 28.034 1.00 51.12 254 PRO A CA 1
ATOM 2051 C C . PRO A 1 254 ? -47.437 -22.813 26.862 1.00 51.12 254 PRO A C 1
ATOM 2053 O O . PRO A 1 254 ? -48.105 -21.790 27.005 1.00 51.12 254 PRO A O 1
ATOM 2056 N N . LYS A 1 255 ? -47.354 -23.446 25.684 1.00 51.22 255 LYS A N 1
ATOM 2057 C CA . LYS A 1 255 ? -48.228 -23.106 24.554 1.00 51.22 255 LYS A CA 1
ATOM 2058 C C . LYS A 1 255 ? -49.668 -23.331 25.009 1.00 51.22 255 LYS A C 1
ATOM 2060 O O . LYS A 1 255 ? -50.028 -24.469 25.302 1.00 51.22 255 LYS A O 1
ATOM 2065 N N . SER A 1 256 ? -50.469 -22.269 25.074 1.00 47.38 256 SER A N 1
ATOM 2066 C CA . SER A 1 256 ? -51.910 -22.391 25.279 1.00 47.38 256 SER A CA 1
ATOM 2067 C C . SER A 1 256 ? -52.472 -23.254 24.151 1.00 47.38 256 SER A C 1
ATOM 2069 O O . SER A 1 256 ? -52.414 -22.863 22.984 1.00 47.38 256 SER A O 1
ATOM 2071 N N . GLN A 1 257 ? -52.938 -24.450 24.503 1.00 43.94 257 GLN A N 1
ATOM 2072 C CA . GLN A 1 257 ? -53.719 -25.300 23.619 1.00 43.94 257 GLN A CA 1
ATOM 2073 C C . GLN A 1 257 ? -55.051 -24.584 23.370 1.00 43.94 257 GLN A C 1
ATOM 2075 O O . GLN A 1 257 ? -55.843 -24.444 24.297 1.00 43.94 257 GLN A O 1
ATOM 2080 N N . ASN A 1 258 ? -55.241 -24.101 22.144 1.00 39.19 258 ASN A N 1
ATOM 2081 C CA . ASN A 1 258 ? -56.554 -23.871 21.549 1.00 39.19 258 ASN A CA 1
ATOM 2082 C C . ASN A 1 258 ? -56.718 -24.888 20.425 1.00 39.19 258 ASN A C 1
ATOM 2084 O O . ASN A 1 258 ? -55.722 -25.078 19.685 1.00 39.19 258 ASN A O 1
#

Nearest PDB structures (foldseek):
  4x8x-assembly1_A  TM=9.664E-01  e=3.254E-14  Drosophila melanogaster
  4x83-assembly2_D  TM=9.696E-01  e=5.517E-14  Drosophila melanogaster
  4x9b-assembly1_A  TM=9.814E-01  e=1.254E-13  Drosophila melanogaster
  4x9f-assembly1_B  TM=9.720E-01  e=6.108E-13  Drosophila melanogaster
  3dmk-assembly2_C-2  TM=9.694E-01  e=1.035E-12  Drosophila melanogaster